Protein AF-A0A8R2M5Z1-F1 (afdb_monomer)

Secondary structure (DSSP, 8-state):
---BGGGTBPPP--EEEE-GGGSEEEEEE-GGG-EEEEEEEETTTTEEEEEEEEEEEEEEEETTSSPPBPPSSPPPS-----SSPPEEEEEEEEEEEEEEEEEEETTEEEEEE-SPEEEEEE-----TTS-TTSHHHHHHHHHHHHHHHHHTTS-HHHHHHHHHHHHHHHHHTTSBTHHHHTTS-TTSGGG-----------

Radius of gyration: 21.8 Å; Cα contacts (8 Å, |Δi|>4): 331; chains: 1; bounding box: 56×33×65 Å

Solvent-accessible surface area (backbone atoms only — not comparable to full-atom values): 11917 Å² total; per-residue (Å²): 134,90,53,39,72,93,79,69,37,63,72,90,71,68,43,43,24,45,47,48,76,27,62,29,25,39,38,40,44,33,70,95,66,48,41,83,74,46,76,50,74,42,76,89,79,30,34,39,35,41,32,35,41,22,48,33,34,42,36,48,43,67,63,80,82,63,88,55,39,84,46,81,40,83,68,78,96,57,65,64,72,81,81,81,76,53,72,49,78,43,40,30,43,36,41,39,38,20,44,48,49,78,46,80,56,98,93,38,49,26,42,39,52,52,78,68,46,77,48,64,49,70,60,72,67,90,42,85,84,47,56,69,85,44,71,68,42,32,51,52,28,51,46,38,55,48,52,58,58,55,55,74,24,40,62,57,51,57,72,69,42,42,71,58,53,54,49,49,37,61,53,49,48,74,41,51,41,72,77,60,60,77,77,60,77,83,78,74,59,85,72,67,74,83,81,79,83,79,80,78,82,130

Nearest PDB structures (foldseek):
  3aot-assembly1_A  TM=4.618E-01  e=1.269E-06  Bombyx mori
  3a1z-assembly3_C  TM=4.579E-01  e=1.199E-06  Bombyx mori
  3aos-assembly1_A  TM=4.489E-01  e=2.492E-06  Bombyx mori
  2rck-assembly2_B  TM=4.828E-01  e=1.017E-05  Galleria mellonella

Organism: Bombyx mori (NCBI:txid7091)

Sequence (202 aa):
MLSNMNLGIETYTPYVYQYADTGTCIQISGLEQSELVAISMNSQYKEYSIMLEMPFKIQQILNGTEHCNEPDRAFQKIGLHKGPLRRFTGNATAQVTYPYRLDQSEGETYLRLEEENLDMILDLPDLSHFDKTDPTQARLSEWSAWAYRVVQHADIAKHVLMSHTTLLRDLIGRFPLKKFLLLYPEEEYSNIQFSFSENTVL

Foldseek 3Di:
DPADVVLPRHDDDWAWADPAPQQKIKTKDWPVVKDWPDWDADQVQQKTKTKIKTKIKIWIGGNPPDDHHYFQAHDPPDYHDDDDIAMDIDMKMKMKMWRWDWDDDPNFIAIATDDIDIDMDDPLDQLVVFDCVPVVSVVSNVNSVVVVVVCVRHPCRCRRPVVVVVSVNVVRRVDGPVVVVVPDDDDPCPPPDDDDPPPPDD

Structure (mmCIF, N/CA/C/O backbone):
data_AF-A0A8R2M5Z1-F1
#
_entry.id   AF-A0A8R2M5Z1-F1
#
loop_
_atom_site.group_PDB
_atom_site.id
_atom_site.type_symbol
_atom_site.label_atom_id
_atom_site.label_alt_id
_atom_site.label_comp_id
_atom_site.label_asym_id
_atom_site.label_entity_id
_atom_site.label_seq_id
_atom_site.pdbx_PDB_ins_code
_atom_site.Cartn_x
_atom_site.Cartn_y
_atom_site.Cartn_z
_atom_site.occupancy
_atom_site.B_iso_or_equiv
_atom_site.auth_seq_id
_atom_site.auth_comp_id
_atom_site.auth_asym_id
_atom_site.auth_atom_id
_atom_site.pdbx_PDB_model_num
ATOM 1 N N . MET A 1 1 ? 15.985 3.893 14.397 1.00 48.34 1 MET A N 1
ATOM 2 C CA . MET A 1 1 ? 15.316 2.618 14.064 1.00 48.34 1 MET A CA 1
ATOM 3 C C . MET A 1 1 ? 14.091 2.508 14.951 1.00 48.34 1 MET A C 1
ATOM 5 O O . MET A 1 1 ? 14.250 2.595 16.161 1.00 48.34 1 MET A O 1
ATOM 9 N N . LEU A 1 2 ? 12.896 2.414 14.367 1.00 59.50 2 LEU A N 1
ATOM 10 C CA . LEU A 1 2 ? 11.619 2.321 15.086 1.00 59.50 2 LEU A CA 1
ATOM 11 C C . LEU A 1 2 ? 11.177 0.849 15.171 1.00 59.50 2 LEU A C 1
ATOM 13 O O . LEU A 1 2 ? 10.156 0.475 14.614 1.00 59.50 2 LEU A O 1
ATOM 17 N N . SER A 1 3 ? 11.982 0.000 15.814 1.00 75.50 3 SER A N 1
ATOM 18 C CA . SER A 1 3 ? 11.644 -1.408 16.073 1.00 75.50 3 SER A CA 1
ATOM 19 C C . SER A 1 3 ? 11.332 -1.603 17.556 1.00 75.50 3 SER A C 1
ATOM 21 O O . SER A 1 3 ? 12.025 -1.042 18.408 1.00 75.50 3 SER A O 1
ATOM 23 N N . ASN A 1 4 ? 10.354 -2.441 17.885 1.00 80.69 4 ASN A N 1
ATOM 24 C CA . ASN A 1 4 ? 10.057 -2.853 19.252 1.00 80.69 4 ASN A CA 1
ATOM 25 C C . ASN A 1 4 ? 9.615 -4.322 19.288 1.00 80.69 4 ASN A C 1
ATOM 27 O O . ASN A 1 4 ? 8.429 -4.638 19.195 1.00 80.69 4 ASN A O 1
ATOM 31 N N . MET A 1 5 ? 10.583 -5.216 19.491 1.00 82.19 5 MET A N 1
ATOM 32 C CA . MET A 1 5 ? 10.356 -6.665 19.512 1.00 82.19 5 MET A CA 1
ATOM 33 C C . MET A 1 5 ? 9.421 -7.120 20.641 1.00 82.19 5 MET A C 1
ATOM 35 O O . MET A 1 5 ? 8.714 -8.108 20.480 1.00 82.19 5 MET A O 1
ATOM 39 N N . ASN A 1 6 ? 9.334 -6.375 21.752 1.00 81.75 6 ASN A N 1
ATOM 40 C CA . ASN A 1 6 ? 8.396 -6.696 22.838 1.00 81.75 6 ASN A CA 1
ATOM 41 C C . ASN A 1 6 ? 6.931 -6.514 22.413 1.00 81.75 6 ASN A C 1
ATOM 43 O O . ASN A 1 6 ? 6.035 -7.127 22.989 1.00 81.75 6 ASN A O 1
ATOM 47 N N . LEU A 1 7 ? 6.688 -5.661 21.416 1.00 77.62 7 LEU A N 1
ATOM 48 C CA . LEU A 1 7 ? 5.376 -5.436 20.815 1.00 77.62 7 LEU A CA 1
ATOM 49 C C . LEU A 1 7 ? 5.213 -6.169 19.474 1.00 77.62 7 LEU A C 1
ATOM 51 O O . LEU A 1 7 ? 4.179 -6.006 18.838 1.00 77.62 7 LEU A O 1
ATOM 55 N N . GLY A 1 8 ? 6.203 -6.964 19.048 1.00 80.25 8 GLY A N 1
ATOM 56 C CA . GLY A 1 8 ? 6.215 -7.604 17.728 1.00 80.25 8 GLY A CA 1
ATOM 57 C C . GLY A 1 8 ? 6.434 -6.631 16.562 1.00 80.25 8 GLY A C 1
ATOM 58 O O . GLY A 1 8 ? 6.129 -6.969 15.427 1.00 80.25 8 GLY A O 1
ATOM 59 N N . ILE A 1 9 ? 6.938 -5.420 16.828 1.00 82.56 9 ILE A N 1
ATOM 60 C CA . ILE A 1 9 ? 7.235 -4.420 15.796 1.00 82.56 9 ILE A CA 1
ATOM 61 C C . ILE A 1 9 ? 8.654 -4.672 15.283 1.00 82.56 9 ILE A C 1
ATOM 63 O O . ILE A 1 9 ? 9.640 -4.310 15.937 1.00 82.56 9 ILE A O 1
ATOM 67 N N . GLU A 1 10 ? 8.756 -5.310 14.124 1.00 81.44 10 GLU A N 1
ATOM 68 C CA . GLU A 1 10 ? 10.029 -5.574 13.455 1.00 81.44 10 GLU A CA 1
ATOM 69 C C . GLU A 1 10 ? 10.624 -4.308 12.821 1.00 81.44 10 GLU A C 1
ATOM 71 O O . GLU A 1 10 ? 9.978 -3.266 12.695 1.00 81.44 10 GLU A O 1
ATOM 76 N N . THR A 1 11 ? 11.897 -4.380 12.433 1.00 82.12 11 THR A N 1
ATOM 77 C CA . THR A 1 11 ? 12.503 -3.329 11.612 1.00 82.12 11 THR A CA 1
ATOM 78 C C . THR A 1 11 ? 11.892 -3.390 10.220 1.00 82.12 11 THR A C 1
ATOM 80 O O . THR A 1 11 ? 11.923 -4.441 9.586 1.00 82.12 11 THR A O 1
ATOM 83 N N . TYR A 1 12 ? 11.388 -2.257 9.731 1.00 83.38 12 TYR A N 1
ATOM 84 C CA . TYR A 1 12 ? 10.879 -2.161 8.369 1.00 83.38 12 TYR A CA 1
ATOM 85 C C . TYR A 1 12 ? 11.920 -2.633 7.345 1.00 83.38 12 TYR A C 1
ATOM 87 O O . TYR A 1 12 ? 13.075 -2.192 7.361 1.00 83.38 12 TYR A O 1
ATOM 95 N N . THR A 1 13 ? 11.475 -3.498 6.439 1.00 86.25 13 THR A N 1
ATOM 96 C CA . THR A 1 13 ? 12.240 -3.977 5.291 1.00 86.25 13 THR A CA 1
ATOM 97 C C . THR A 1 13 ? 11.461 -3.659 4.013 1.00 86.25 13 THR A C 1
ATOM 99 O O . THR A 1 13 ? 10.250 -3.884 3.965 1.00 86.25 13 THR A O 1
ATOM 102 N N . PRO A 1 14 ? 12.113 -3.094 2.980 1.00 90.75 14 PRO A N 1
ATOM 103 C CA . PRO A 1 14 ? 11.482 -2.894 1.682 1.00 90.75 14 PRO A CA 1
ATOM 104 C C . PRO A 1 14 ? 10.971 -4.208 1.094 1.00 90.75 14 PRO A C 1
ATOM 106 O O . PRO A 1 14 ? 11.599 -5.256 1.244 1.00 90.75 14 PRO A O 1
ATOM 109 N N . TYR A 1 15 ? 9.871 -4.146 0.349 1.00 91.94 15 TYR A N 1
ATOM 110 C CA . TYR A 1 15 ? 9.387 -5.318 -0.368 1.00 91.94 15 TYR A CA 1
ATOM 111 C C . TYR A 1 15 ? 10.230 -5.543 -1.626 1.00 91.94 15 TYR A C 1
ATOM 113 O O . TYR A 1 15 ? 10.332 -4.657 -2.476 1.00 91.94 15 TYR A O 1
ATOM 121 N N . VAL A 1 16 ? 10.828 -6.729 -1.753 1.00 93.94 16 VAL A N 1
ATOM 122 C CA . VAL A 1 16 ? 11.680 -7.097 -2.891 1.00 93.94 16 VAL A CA 1
ATOM 123 C C . VAL A 1 16 ? 11.139 -8.339 -3.587 1.00 93.94 16 VAL A C 1
ATOM 125 O O . VAL A 1 16 ? 10.885 -9.350 -2.936 1.00 93.94 16 VAL A O 1
ATOM 128 N N . TYR A 1 17 ? 11.022 -8.303 -4.913 1.00 93.44 17 TYR A N 1
ATOM 129 C CA . TYR A 1 17 ? 10.613 -9.461 -5.709 1.00 93.44 17 TYR A CA 1
ATOM 130 C C . TYR A 1 17 ? 11.381 -9.589 -7.022 1.00 93.44 17 TYR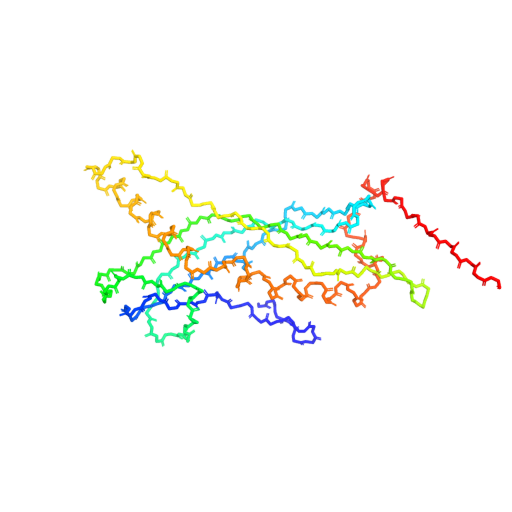 A C 1
ATOM 132 O O . TYR A 1 17 ? 11.954 -8.632 -7.546 1.00 93.44 17 TYR A O 1
ATOM 140 N N . GLN A 1 18 ? 11.432 -10.803 -7.554 1.00 91.75 18 GLN A N 1
ATOM 141 C CA . GLN A 1 18 ? 12.225 -11.138 -8.726 1.00 91.75 18 GLN A CA 1
ATOM 142 C C . GLN A 1 18 ? 11.692 -10.443 -9.989 1.00 91.75 18 GLN A C 1
ATOM 144 O O . GLN A 1 18 ? 10.511 -10.539 -10.328 1.00 91.75 18 GLN A O 1
ATOM 149 N N . TYR A 1 19 ? 12.587 -9.800 -10.748 1.00 90.25 19 TYR A N 1
ATOM 150 C CA . TYR A 1 19 ? 12.254 -9.191 -12.035 1.00 90.25 19 TYR A CA 1
ATOM 151 C C . TYR A 1 19 ? 12.526 -10.165 -13.186 1.00 90.25 19 TYR A C 1
ATOM 153 O O . TYR A 1 19 ? 13.485 -9.995 -13.938 1.00 90.25 19 TYR A O 1
ATOM 161 N N . ALA A 1 20 ? 11.700 -11.201 -13.333 1.00 85.44 20 ALA A N 1
ATOM 162 C CA . ALA A 1 20 ? 11.907 -12.266 -14.327 1.00 85.44 20 ALA A CA 1
ATOM 163 C C . ALA A 1 20 ? 13.293 -12.953 -14.213 1.00 85.44 20 ALA A C 1
ATOM 165 O O . ALA A 1 20 ? 14.013 -12.810 -13.222 1.00 85.44 20 ALA A O 1
ATOM 166 N N . ASP A 1 21 ? 13.721 -13.644 -15.269 1.00 81.50 21 ASP A N 1
ATOM 167 C CA . ASP A 1 21 ? 15.054 -14.260 -15.370 1.00 81.50 21 ASP A CA 1
ATOM 168 C C . ASP A 1 21 ? 16.139 -13.243 -15.771 1.00 81.50 21 ASP A C 1
ATOM 170 O O . ASP A 1 21 ? 17.049 -13.525 -16.551 1.00 81.50 21 ASP A O 1
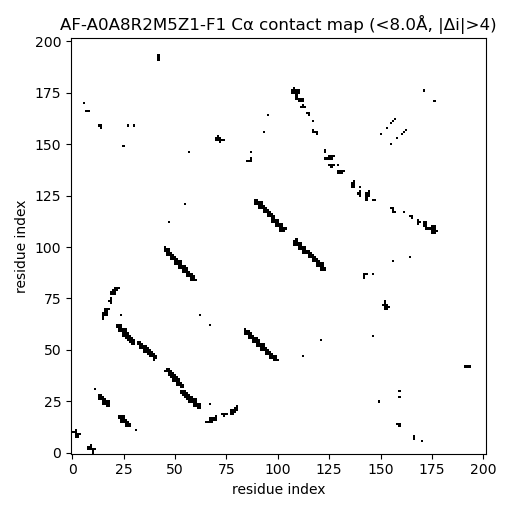ATOM 174 N N . THR A 1 22 ? 16.035 -12.007 -15.276 1.00 82.31 22 THR A N 1
ATOM 175 C CA . THR A 1 22 ? 16.970 -10.929 -15.632 1.00 82.31 22 THR A CA 1
ATOM 176 C C . THR A 1 22 ? 18.270 -10.956 -14.836 1.00 82.31 22 THR A C 1
ATOM 178 O O . THR A 1 22 ? 19.218 -10.275 -15.228 1.00 82.31 22 THR A O 1
ATOM 181 N N . GLY A 1 23 ? 18.299 -11.674 -13.707 1.00 84.38 23 GLY A N 1
ATOM 182 C CA . GLY A 1 23 ? 19.339 -11.530 -12.683 1.00 84.38 23 GLY A CA 1
ATOM 183 C C . GLY A 1 23 ? 19.198 -10.251 -11.846 1.00 84.38 23 GLY A C 1
ATOM 184 O O . GLY A 1 23 ? 20.165 -9.814 -11.227 1.00 84.38 23 GLY A O 1
ATOM 185 N N . THR A 1 24 ? 18.014 -9.630 -11.833 1.00 90.50 24 THR A N 1
ATOM 186 C CA . THR A 1 24 ? 17.707 -8.429 -11.041 1.00 90.50 24 THR A CA 1
ATOM 187 C C . THR A 1 24 ? 16.384 -8.584 -10.298 1.00 90.50 24 THR A C 1
ATOM 189 O O . THR A 1 24 ? 15.573 -9.452 -10.629 1.00 90.50 24 THR A O 1
ATOM 192 N N . CYS A 1 25 ? 16.163 -7.727 -9.311 1.00 92.94 25 CYS A N 1
ATOM 193 C CA . CYS A 1 25 ? 14.945 -7.680 -8.517 1.00 92.94 25 CYS A CA 1
ATOM 194 C C . CYS A 1 25 ? 14.359 -6.272 -8.521 1.00 92.94 25 CYS A C 1
ATOM 196 O O . CYS A 1 25 ? 15.047 -5.297 -8.827 1.00 92.94 25 CYS A O 1
ATOM 198 N N . ILE A 1 26 ? 13.074 -6.182 -8.212 1.00 94.44 26 ILE A N 1
ATOM 199 C CA . ILE A 1 26 ? 12.365 -4.938 -7.970 1.00 94.44 26 ILE A CA 1
ATOM 200 C C . ILE A 1 26 ? 12.246 -4.762 -6.469 1.00 94.44 26 ILE A C 1
ATOM 202 O O . ILE A 1 26 ? 11.700 -5.624 -5.793 1.00 94.44 26 ILE A O 1
ATOM 206 N N . GLN A 1 27 ? 12.720 -3.628 -5.981 1.00 94.81 27 GLN A N 1
ATOM 207 C CA . GLN A 1 27 ? 12.527 -3.164 -4.623 1.00 94.81 27 GLN A CA 1
ATOM 208 C C . GLN A 1 27 ? 11.480 -2.051 -4.612 1.00 94.81 27 GLN A C 1
ATOM 210 O O . GLN A 1 27 ? 11.569 -1.099 -5.394 1.00 94.81 27 GLN A O 1
ATOM 215 N N . ILE A 1 28 ? 10.521 -2.160 -3.701 1.00 93.69 28 ILE A N 1
ATOM 216 C CA . ILE A 1 28 ? 9.496 -1.159 -3.428 1.00 93.69 28 ILE A CA 1
ATOM 217 C C . ILE A 1 28 ? 9.692 -0.632 -2.012 1.00 93.69 28 ILE A C 1
ATOM 219 O O . ILE A 1 28 ? 9.786 -1.405 -1.059 1.00 93.69 28 ILE A O 1
ATOM 223 N N . SER A 1 29 ? 9.775 0.690 -1.882 1.00 92.00 29 SER A N 1
ATOM 224 C CA . SER A 1 29 ? 9.959 1.361 -0.596 1.00 92.00 29 SER A CA 1
ATOM 225 C C . SER A 1 29 ? 9.241 2.708 -0.517 1.00 92.00 29 SER A C 1
ATOM 227 O O . SER A 1 29 ? 8.742 3.223 -1.522 1.00 92.00 29 SER A O 1
ATOM 229 N N . GLY A 1 30 ? 9.229 3.288 0.686 1.00 89.12 30 GLY A N 1
ATOM 230 C CA . GLY A 1 30 ? 8.667 4.598 0.988 1.00 89.12 30 GLY A CA 1
ATOM 231 C C . GLY A 1 30 ? 7.667 4.612 2.147 1.00 89.12 30 GLY A C 1
ATOM 232 O O . GLY A 1 30 ? 7.414 5.682 2.695 1.00 89.12 30 GLY A O 1
ATOM 233 N N . LEU A 1 31 ? 7.191 3.446 2.605 1.00 88.44 31 LEU A N 1
ATOM 234 C 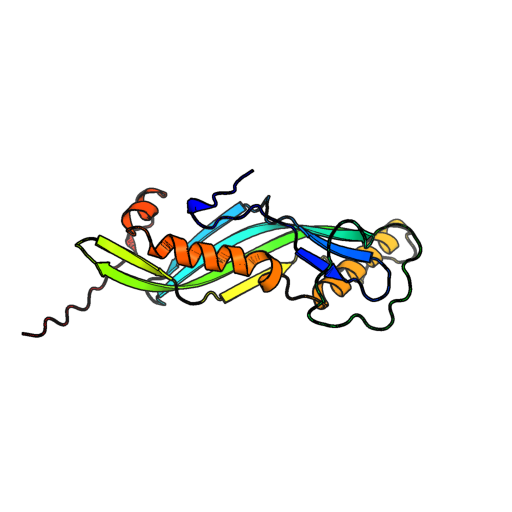CA . LEU A 1 31 ? 6.353 3.339 3.807 1.00 88.44 31 LEU A CA 1
ATOM 235 C C . LEU A 1 31 ? 7.052 3.907 5.050 1.00 88.44 31 LEU A C 1
ATOM 237 O O . LEU A 1 31 ? 6.414 4.498 5.910 1.00 88.44 31 LEU A O 1
ATOM 241 N N . GLU A 1 32 ? 8.379 3.804 5.135 1.00 86.50 32 GLU A N 1
ATOM 242 C CA . GLU A 1 32 ? 9.161 4.346 6.251 1.00 86.50 32 GLU A CA 1
ATOM 243 C C . GLU A 1 32 ? 9.089 5.878 6.388 1.00 86.50 32 GLU A C 1
ATOM 245 O O . GLU A 1 32 ? 9.510 6.436 7.401 1.00 86.50 32 GLU A O 1
ATOM 250 N N . GLN A 1 33 ? 8.584 6.550 5.354 1.00 88.94 33 GLN A N 1
ATOM 251 C CA . GLN A 1 33 ? 8.368 7.991 5.266 1.00 88.94 33 GLN A CA 1
ATOM 252 C C . GLN A 1 33 ? 6.872 8.328 5.153 1.00 88.94 33 GLN A C 1
ATOM 254 O O . GLN A 1 33 ? 6.541 9.430 4.729 1.00 88.94 33 GLN A O 1
ATOM 259 N N . SER A 1 34 ? 5.976 7.388 5.478 1.00 89.62 34 SER A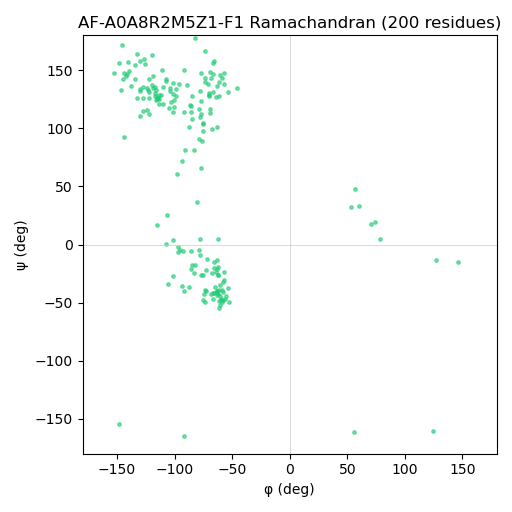 N 1
ATOM 260 C CA . SER A 1 34 ? 4.536 7.623 5.405 1.00 89.62 34 SER A CA 1
ATOM 261 C C . SER A 1 34 ? 4.068 8.618 6.459 1.00 89.62 34 SER A C 1
ATOM 263 O O . SER A 1 34 ? 4.495 8.559 7.615 1.00 89.62 34 SER A O 1
ATOM 265 N N . GLU A 1 35 ? 3.111 9.447 6.080 1.00 89.81 35 GLU A N 1
ATOM 266 C CA . GLU A 1 35 ? 2.410 10.380 6.940 1.00 89.81 35 GLU A CA 1
ATOM 267 C C . GLU A 1 35 ? 0.967 9.918 7.138 1.00 89.81 35 GLU A C 1
ATOM 269 O O . GLU A 1 35 ? 0.277 9.505 6.204 1.00 89.81 35 GLU A O 1
ATOM 274 N N . LEU A 1 36 ? 0.510 9.984 8.385 1.00 87.62 36 LEU A N 1
ATOM 275 C CA . LEU A 1 36 ? -0.887 9.771 8.724 1.00 87.62 36 LEU A CA 1
ATOM 276 C C . LEU A 1 36 ? -1.673 11.033 8.367 1.00 87.62 36 LEU A C 1
ATOM 278 O O . LEU A 1 36 ? -1.506 12.059 9.025 1.00 87.62 36 LEU A O 1
ATOM 282 N N . VAL A 1 37 ? -2.542 10.944 7.362 1.00 89.00 37 VAL A N 1
ATOM 283 C CA . VAL A 1 37 ? -3.301 12.106 6.871 1.00 89.00 37 VAL A CA 1
ATOM 284 C C . VAL A 1 37 ? -4.735 12.146 7.383 1.00 89.00 37 VAL A C 1
ATOM 286 O O . VAL A 1 37 ? -5.295 13.229 7.532 1.00 89.00 37 VAL A O 1
ATOM 289 N N . ALA A 1 38 ? -5.328 10.992 7.706 1.00 84.38 38 ALA A N 1
ATOM 290 C CA . ALA A 1 38 ? -6.645 10.941 8.332 1.00 84.38 38 ALA A CA 1
ATOM 291 C C . ALA A 1 38 ? -6.843 9.683 9.184 1.00 84.38 38 ALA A C 1
ATOM 293 O O . ALA A 1 38 ? -6.368 8.597 8.852 1.00 84.38 38 ALA A O 1
ATOM 294 N N . ILE A 1 39 ? -7.622 9.835 10.254 1.00 88.25 39 ILE A N 1
ATOM 295 C CA . ILE A 1 39 ? -8.242 8.743 11.006 1.00 88.25 39 ILE A CA 1
ATOM 296 C C . ILE A 1 39 ? -9.726 9.071 11.099 1.00 88.25 39 ILE A C 1
ATOM 298 O O . ILE A 1 39 ? -10.090 10.204 11.395 1.00 88.25 39 ILE A O 1
ATOM 302 N N . SER A 1 40 ? -10.589 8.089 10.868 1.00 85.81 40 SER A N 1
ATOM 303 C CA . SER A 1 40 ? -12.030 8.259 11.037 1.00 85.81 40 SER A CA 1
ATOM 304 C C . SER A 1 40 ? -12.659 7.032 11.682 1.00 85.81 40 SER A C 1
ATOM 306 O O . SER A 1 40 ? -12.200 5.904 11.509 1.00 85.81 40 SER A O 1
ATOM 308 N N . MET A 1 41 ? -13.726 7.259 12.443 1.00 87.81 41 MET A N 1
ATOM 309 C CA . MET A 1 41 ? -14.506 6.205 13.078 1.00 87.81 41 MET A CA 1
ATOM 310 C C . MET A 1 41 ? -15.981 6.432 12.765 1.00 87.81 41 MET A C 1
ATOM 312 O O . MET A 1 41 ? -16.597 7.384 13.239 1.00 87.81 41 MET A O 1
ATOM 316 N N . ASN A 1 42 ? -16.558 5.552 11.955 1.00 86.06 42 ASN A N 1
ATOM 317 C CA . ASN A 1 42 ? -17.961 5.585 11.593 1.00 86.06 42 ASN A CA 1
ATOM 318 C C . ASN A 1 42 ? -18.772 4.720 12.569 1.00 86.06 42 ASN A C 1
ATOM 320 O O . ASN A 1 42 ? -18.624 3.498 12.627 1.00 86.06 42 ASN A O 1
ATOM 324 N N . SER A 1 43 ? -19.637 5.348 13.363 1.00 83.25 43 SER A N 1
ATOM 325 C CA . SER A 1 43 ? -20.478 4.663 14.354 1.00 83.25 43 SER A CA 1
ATOM 32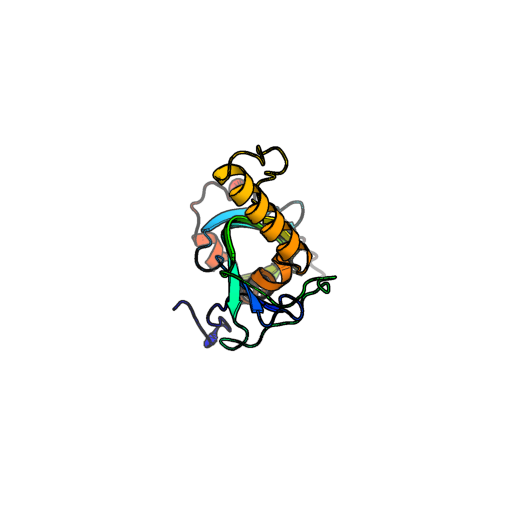6 C C . SER A 1 43 ? -21.680 3.937 13.748 1.00 83.25 43 SER A C 1
ATOM 328 O O . SER A 1 43 ? -22.135 2.953 14.340 1.00 83.25 43 SER A O 1
ATOM 330 N N . GLN A 1 44 ? -22.157 4.393 12.585 1.00 85.69 44 GLN A N 1
ATOM 331 C CA . GLN A 1 44 ? -23.298 3.834 11.860 1.00 85.69 44 GLN A CA 1
ATOM 332 C C . GLN A 1 44 ? -22.927 2.525 11.158 1.00 85.69 44 GLN A C 1
ATOM 334 O O . GLN A 1 44 ? -23.649 1.542 11.298 1.00 85.69 44 GLN A O 1
ATOM 339 N N . TYR A 1 45 ? -21.798 2.503 10.446 1.00 89.25 45 TYR A N 1
ATOM 340 C CA . TYR A 1 45 ? -21.313 1.317 9.727 1.00 89.25 45 TYR A CA 1
ATOM 341 C C . TYR A 1 45 ? -20.339 0.464 10.543 1.00 89.25 45 TYR A C 1
ATOM 343 O O . TYR A 1 45 ? -19.988 -0.627 10.115 1.00 89.25 45 TYR A O 1
ATOM 351 N N . LYS A 1 46 ? -19.946 0.931 11.738 1.00 90.50 46 LYS A N 1
ATOM 352 C CA . LYS A 1 46 ? -18.951 0.273 12.599 1.00 90.50 46 LYS A CA 1
ATOM 353 C C . LYS A 1 46 ? -17.617 0.058 11.881 1.00 90.50 46 LYS A C 1
ATOM 355 O O . LYS A 1 46 ? -17.019 -1.008 11.958 1.00 90.50 46 LYS A O 1
ATOM 360 N N . GLU A 1 47 ? -17.137 1.108 11.223 1.00 92.94 47 GLU A N 1
ATOM 361 C CA . GLU A 1 47 ? -15.879 1.097 10.474 1.00 92.94 47 GLU A CA 1
ATOM 362 C C . GLU A 1 47 ? -14.877 2.080 11.074 1.00 92.94 47 GLU A C 1
ATOM 364 O O . GLU A 1 47 ? -15.210 3.216 11.408 1.00 92.94 47 GLU A O 1
ATOM 369 N N . TYR A 1 48 ? -13.635 1.643 11.211 1.00 90.75 48 TYR A N 1
ATOM 370 C CA . TYR A 1 48 ? -12.497 2.449 11.613 1.00 90.75 48 TYR A CA 1
ATOM 371 C C . TYR A 1 48 ? -11.558 2.535 10.417 1.00 90.75 48 TYR A C 1
ATOM 373 O O . TYR A 1 48 ? -11.119 1.504 9.915 1.00 90.75 48 TYR A O 1
ATOM 381 N N . SER A 1 49 ? -11.278 3.740 9.931 1.00 92.38 49 SER A N 1
ATOM 382 C CA . SER A 1 49 ? -10.456 3.933 8.738 1.00 92.38 49 SER A CA 1
ATOM 383 C C . SER A 1 49 ? -9.243 4.804 9.016 1.00 92.38 49 SER A C 1
ATOM 385 O O . SER A 1 49 ? -9.323 5.791 9.747 1.00 92.38 49 SER A O 1
ATOM 387 N N . ILE A 1 50 ? -8.130 4.444 8.390 1.00 92.19 50 ILE A N 1
ATOM 388 C CA . ILE A 1 50 ? -6.859 5.159 8.421 1.00 92.19 50 ILE A CA 1
ATOM 389 C C . ILE A 1 50 ? -6.463 5.469 6.986 1.00 92.19 50 ILE A C 1
ATOM 391 O O . ILE A 1 50 ? -6.518 4.593 6.127 1.00 92.19 50 ILE A O 1
ATOM 395 N N . MET A 1 51 ? -6.026 6.698 6.740 1.00 91.38 51 MET A N 1
ATOM 396 C CA . MET A 1 51 ? -5.453 7.104 5.466 1.00 91.38 51 MET A CA 1
ATOM 397 C C . MET A 1 51 ? -4.000 7.524 5.663 1.00 91.38 51 MET A C 1
ATOM 399 O O . MET A 1 51 ? -3.686 8.323 6.550 1.00 91.38 51 MET A O 1
ATOM 403 N N . LEU A 1 52 ? -3.127 6.971 4.828 1.00 92.69 52 LEU A N 1
ATOM 404 C CA . LEU A 1 52 ? -1.695 7.232 4.807 1.00 92.69 52 LEU A CA 1
ATOM 405 C C . LEU A 1 52 ? -1.308 7.814 3.450 1.00 92.69 52 LEU A C 1
ATOM 407 O O . LEU A 1 52 ? -1.685 7.266 2.414 1.00 92.69 52 LEU A O 1
ATOM 411 N N . GLU A 1 53 ? -0.498 8.862 3.455 1.00 93.31 53 GLU A N 1
ATOM 412 C CA . GLU A 1 53 ? 0.242 9.303 2.274 1.00 93.31 53 GLU A CA 1
ATOM 413 C C . GLU A 1 53 ? 1.695 8.881 2.423 1.00 93.31 53 GLU A C 1
ATOM 415 O O . GLU A 1 53 ? 2.288 9.017 3.489 1.00 93.31 53 GLU A O 1
ATOM 420 N N . MET A 1 54 ? 2.287 8.329 1.373 1.00 93.25 54 MET A N 1
ATOM 421 C CA . MET A 1 54 ? 3.676 7.892 1.414 1.00 93.25 54 MET A CA 1
ATOM 422 C C . MET A 1 54 ? 4.383 8.198 0.098 1.00 93.25 54 MET A C 1
ATOM 424 O O . MET A 1 54 ? 3.772 8.114 -0.972 1.00 93.25 54 MET A O 1
ATOM 428 N N . PRO A 1 55 ? 5.688 8.509 0.129 1.00 93.12 55 PRO A N 1
ATOM 429 C CA . PRO A 1 55 ? 6.473 8.439 -1.088 1.00 93.12 55 PRO A CA 1
ATOM 430 C C . PRO A 1 55 ? 6.445 6.999 -1.608 1.00 93.12 55 PRO A C 1
ATOM 432 O O . PRO A 1 55 ? 6.452 6.044 -0.839 1.00 93.12 55 PRO A O 1
ATOM 435 N N . PHE A 1 56 ? 6.453 6.833 -2.923 1.00 93.62 56 PHE A N 1
ATOM 436 C CA . PHE A 1 56 ? 6.451 5.532 -3.576 1.00 93.62 56 PHE A CA 1
ATOM 437 C C . PHE A 1 56 ? 7.666 5.412 -4.486 1.00 93.62 56 PHE A C 1
ATOM 439 O O . PHE A 1 56 ? 7.797 6.121 -5.489 1.00 93.62 56 PHE A O 1
ATOM 446 N N . LYS A 1 57 ? 8.599 4.533 -4.121 1.00 94.12 57 LYS A N 1
ATOM 447 C CA . LYS A 1 57 ? 9.855 4.328 -4.846 1.00 94.12 57 LYS A CA 1
ATOM 448 C C . LYS A 1 57 ? 9.901 2.910 -5.388 1.00 94.12 57 LYS A C 1
ATOM 450 O O . LYS A 1 57 ? 9.761 1.955 -4.633 1.00 94.12 57 LYS A O 1
ATOM 455 N N . ILE A 1 58 ? 10.170 2.786 -6.684 1.00 95.00 58 ILE A N 1
ATOM 456 C CA . ILE A 1 58 ? 10.451 1.511 -7.350 1.00 95.00 58 ILE A CA 1
ATOM 457 C C . ILE A 1 58 ? 11.900 1.549 -7.815 1.00 95.00 58 ILE A C 1
ATOM 459 O O . ILE A 1 58 ? 12.296 2.456 -8.551 1.00 95.00 58 ILE A O 1
ATOM 463 N N . GLN A 1 59 ? 12.698 0.565 -7.426 1.00 94.12 59 GLN A N 1
ATOM 464 C CA . GLN A 1 59 ? 14.102 0.470 -7.809 1.00 94.12 59 GLN A CA 1
ATOM 465 C C . GLN A 1 59 ? 14.414 -0.920 -8.343 1.00 94.12 59 GLN A C 1
ATOM 467 O O . GLN A 1 59 ? 14.043 -1.923 -7.749 1.00 94.12 59 GLN A O 1
ATOM 472 N N . GLN A 1 60 ? 15.116 -0.982 -9.468 1.00 92.75 60 GLN A N 1
ATOM 473 C CA . GLN A 1 60 ? 15.704 -2.224 -9.942 1.00 92.75 60 GLN A CA 1
ATOM 474 C C . GLN A 1 60 ? 17.064 -2.415 -9.261 1.00 92.75 60 GLN A C 1
ATOM 476 O O . GLN A 1 60 ? 17.906 -1.519 -9.318 1.00 92.75 60 GLN A O 1
ATOM 481 N N . ILE A 1 61 ? 17.295 -3.574 -8.652 1.00 92.00 61 ILE A N 1
ATOM 482 C CA . ILE A 1 61 ? 18.525 -3.917 -7.924 1.00 92.00 61 ILE A CA 1
ATOM 483 C C . ILE A 1 61 ? 19.121 -5.228 -8.453 1.00 92.00 61 ILE A C 1
ATOM 485 O O . ILE A 1 61 ? 18.412 -6.045 -9.039 1.00 92.00 61 ILE A O 1
ATOM 489 N N . LEU A 1 62 ? 20.430 -5.436 -8.299 1.00 87.94 62 LEU A N 1
ATOM 490 C CA . LEU A 1 62 ? 21.082 -6.675 -8.745 1.00 87.94 62 LEU A CA 1
ATOM 491 C C . LEU A 1 62 ? 20.728 -7.839 -7.813 1.00 87.94 62 LEU A C 1
ATOM 493 O O . LEU A 1 62 ? 20.708 -7.677 -6.594 1.00 87.94 62 LEU A O 1
ATOM 497 N N . ASN A 1 63 ? 20.488 -9.019 -8.387 1.00 72.19 63 ASN A N 1
ATOM 498 C CA . ASN A 1 63 ? 20.260 -10.233 -7.610 1.00 72.19 63 ASN A CA 1
ATOM 499 C C . ASN A 1 63 ? 21.580 -10.629 -6.926 1.00 72.19 63 ASN A C 1
ATOM 501 O O . ASN A 1 63 ? 22.567 -10.924 -7.603 1.00 72.19 63 ASN A O 1
ATOM 505 N N . GLY A 1 64 ? 21.622 -10.548 -5.596 1.00 61.00 64 GLY A N 1
ATOM 506 C CA . GLY A 1 64 ? 22.837 -10.782 -4.810 1.00 61.00 64 GLY A CA 1
ATOM 507 C C . GLY A 1 64 ? 22.967 -9.934 -3.545 1.00 61.00 64 GLY A C 1
ATOM 508 O O . GLY A 1 64 ? 23.781 -10.274 -2.692 1.00 61.00 64 GLY A O 1
ATOM 509 N N . THR A 1 65 ? 22.179 -8.865 -3.391 1.00 60.16 65 THR A N 1
ATOM 510 C CA . THR A 1 65 ? 22.125 -8.097 -2.133 1.00 60.16 65 THR A CA 1
ATOM 511 C C . THR A 1 65 ? 21.115 -8.659 -1.133 1.00 60.16 65 THR A C 1
ATOM 513 O O . THR A 1 65 ? 21.416 -8.677 0.055 1.00 60.16 65 THR A O 1
ATOM 516 N N . GLU A 1 66 ? 19.965 -9.166 -1.588 1.00 63.97 66 GLU A N 1
ATOM 517 C CA . GLU A 1 66 ? 18.892 -9.728 -0.747 1.00 63.97 66 GLU A CA 1
ATOM 518 C C . GLU A 1 66 ? 18.160 -10.854 -1.499 1.00 63.97 66 GLU A C 1
ATOM 520 O O . GLU A 1 66 ? 18.203 -10.905 -2.732 1.00 63.97 66 GLU A O 1
ATOM 525 N N . HIS A 1 67 ? 17.516 -11.779 -0.775 1.00 81.62 67 HIS A N 1
ATOM 526 C CA . HIS A 1 67 ? 16.670 -12.803 -1.396 1.00 81.62 67 HIS A CA 1
ATOM 527 C C . HIS A 1 67 ? 15.407 -12.149 -1.959 1.00 81.62 67 HIS A C 1
ATOM 529 O O . HIS A 1 67 ? 14.739 -11.385 -1.267 1.00 81.62 67 HIS A O 1
ATOM 535 N N . CYS A 1 68 ? 15.082 -12.452 -3.212 1.00 87.94 68 CYS A N 1
ATOM 536 C CA . CYS A 1 68 ? 13.950 -11.844 -3.895 1.00 87.94 68 CYS A CA 1
ATOM 537 C C . CYS A 1 68 ? 12.752 -12.782 -3.849 1.00 87.94 68 CYS A C 1
ATOM 539 O O . CYS A 1 68 ? 12.864 -13.936 -4.257 1.00 87.94 68 CYS A O 1
ATOM 541 N N . ASN A 1 69 ? 11.611 -12.270 -3.390 1.00 89.94 69 ASN A N 1
ATOM 542 C CA . ASN A 1 69 ? 10.364 -13.026 -3.383 1.00 89.94 69 ASN A CA 1
ATOM 543 C C . ASN A 1 69 ? 9.898 -13.327 -4.815 1.00 89.94 69 ASN A C 1
ATOM 545 O O . ASN A 1 69 ? 10.245 -12.615 -5.764 1.00 89.94 69 ASN A O 1
ATOM 549 N N . GLU A 1 70 ? 9.072 -14.354 -4.978 1.00 90.19 70 GLU A N 1
ATOM 550 C CA . GLU A 1 70 ? 8.388 -14.582 -6.250 1.00 90.19 70 GLU A CA 1
ATOM 551 C C . GLU A 1 70 ? 7.306 -13.506 -6.470 1.00 90.19 70 GLU A C 1
ATOM 553 O O . GLU A 1 70 ? 6.606 -13.141 -5.522 1.00 90.19 70 GLU A O 1
ATOM 558 N N . PRO A 1 71 ? 7.157 -12.967 -7.695 1.00 91.25 71 PRO A N 1
ATOM 559 C CA . PRO A 1 71 ? 6.057 -12.060 -8.007 1.00 91.25 71 PRO A CA 1
ATOM 560 C C . PRO A 1 71 ? 4.715 -12.804 -8.022 1.00 91.25 71 PRO A C 1
ATOM 562 O O . PRO A 1 71 ? 4.643 -13.947 -8.474 1.00 91.25 71 PRO A O 1
ATOM 565 N N . ASP A 1 72 ? 3.624 -12.123 -7.657 1.00 91.12 72 ASP A N 1
ATOM 566 C CA . ASP A 1 72 ? 2.266 -12.693 -7.713 1.00 91.12 72 ASP A CA 1
ATOM 567 C C . ASP A 1 72 ? 1.847 -13.066 -9.144 1.00 91.12 72 ASP A C 1
ATOM 569 O O . ASP A 1 72 ? 1.011 -13.947 -9.364 1.00 91.12 72 ASP A O 1
ATOM 573 N N . ARG A 1 73 ? 2.421 -12.392 -10.149 1.00 89.94 73 ARG A N 1
ATOM 574 C CA . ARG A 1 73 ? 2.268 -12.753 -11.563 1.00 89.94 73 ARG A CA 1
ATOM 575 C C . ARG A 1 73 ? 3.624 -12.823 -12.237 1.00 89.94 73 ARG A C 1
ATOM 577 O O . ARG A 1 73 ? 4.398 -11.874 -12.192 1.00 89.94 73 ARG A O 1
ATOM 584 N N . ALA A 1 74 ? 3.877 -13.897 -12.975 1.00 84.94 74 ALA A N 1
ATOM 585 C CA . ALA A 1 74 ? 5.124 -14.046 -13.715 1.00 84.94 74 ALA A CA 1
ATOM 586 C C . ALA A 1 74 ? 5.285 -12.972 -14.806 1.00 84.94 74 ALA A C 1
ATOM 588 O O . ALA A 1 74 ? 4.367 -12.695 -15.584 1.00 84.94 74 ALA A O 1
ATOM 589 N N . PHE A 1 75 ? 6.487 -12.410 -14.906 1.00 86.12 75 PHE A N 1
ATOM 590 C CA . PHE A 1 75 ? 6.882 -11.574 -16.033 1.00 86.12 75 PHE A CA 1
ATOM 591 C C . PHE A 1 75 ? 7.035 -12.427 -17.295 1.00 86.12 75 PHE A C 1
ATOM 593 O O . PHE A 1 75 ? 7.759 -13.420 -17.305 1.00 86.12 75 PHE A O 1
ATOM 600 N N . GLN A 1 76 ? 6.398 -12.021 -18.392 1.00 81.19 76 GLN A N 1
ATOM 601 C CA . GLN A 1 76 ? 6.536 -12.708 -19.676 1.00 81.19 76 GLN A CA 1
ATOM 602 C C . GLN A 1 76 ? 7.503 -11.959 -20.597 1.00 81.19 76 GLN A C 1
ATOM 604 O O . GLN A 1 76 ? 7.437 -10.737 -20.719 1.00 81.19 76 GLN A O 1
ATOM 609 N N . LYS A 1 77 ? 8.349 -12.709 -21.316 1.00 76.25 77 LYS A N 1
ATOM 610 C CA . LYS A 1 77 ? 9.199 -12.199 -22.413 1.00 76.25 77 LYS A CA 1
ATOM 611 C C . LYS A 1 77 ? 10.195 -11.101 -21.997 1.00 76.25 77 LYS A C 1
ATOM 613 O O . LYS A 1 77 ? 10.517 -10.226 -22.800 1.00 76.25 77 LYS A O 1
ATOM 618 N N . ILE A 1 78 ? 10.707 -11.150 -20.768 1.00 80.69 78 ILE A N 1
ATOM 619 C CA . ILE A 1 78 ? 11.794 -10.273 -20.315 1.00 80.69 78 ILE A CA 1
ATOM 620 C C . ILE A 1 78 ? 13.100 -11.072 -20.347 1.00 80.69 78 ILE A C 1
ATOM 622 O O . ILE A 1 78 ? 13.245 -12.051 -19.626 1.00 80.69 78 ILE A O 1
ATOM 626 N N . GLY A 1 79 ? 14.027 -10.683 -21.225 1.00 76.31 79 GLY A N 1
ATOM 627 C CA . GLY A 1 79 ? 15.366 -11.279 -21.289 1.00 76.31 79 GLY A CA 1
ATOM 628 C C . GLY A 1 79 ? 16.325 -10.676 -20.260 1.00 76.31 79 GLY A C 1
ATOM 629 O O . GLY A 1 79 ? 15.974 -9.726 -19.566 1.00 76.31 79 GLY A O 1
ATOM 630 N N . LEU A 1 80 ? 17.558 -11.191 -20.211 1.00 82.06 80 LEU A N 1
ATOM 631 C CA . LEU A 1 80 ? 18.627 -10.693 -19.334 1.00 82.06 80 LEU A CA 1
ATOM 632 C C . LEU A 1 80 ? 18.740 -9.162 -19.359 1.00 82.06 80 LEU A C 1
ATOM 634 O O . LEU A 1 80 ? 18.734 -8.550 -20.434 1.00 82.06 80 LEU A O 1
ATOM 638 N N . HIS A 1 81 ? 18.875 -8.550 -18.179 1.00 81.06 81 HIS A N 1
ATOM 639 C CA . HIS A 1 81 ? 19.015 -7.102 -18.080 1.00 81.06 81 HIS A CA 1
ATOM 640 C C . HIS A 1 81 ? 20.315 -6.647 -18.753 1.00 81.06 81 HIS A C 1
ATOM 642 O O . HIS A 1 81 ? 21.402 -7.138 -18.451 1.00 81.06 81 HIS A O 1
ATOM 648 N N . LYS A 1 82 ? 20.197 -5.688 -19.673 1.00 74.12 82 LYS A N 1
ATOM 649 C CA . LYS A 1 82 ? 21.323 -5.039 -20.345 1.00 74.12 82 LYS A CA 1
ATOM 650 C C . LYS A 1 82 ? 21.158 -3.533 -20.187 1.00 74.12 82 LYS A C 1
ATOM 652 O O . LYS A 1 82 ? 20.201 -2.974 -20.719 1.00 74.12 82 LYS A O 1
ATOM 657 N N . GLY A 1 83 ? 22.075 -2.888 -19.472 1.00 82.62 83 GLY A N 1
ATOM 658 C CA . GLY A 1 83 ? 22.100 -1.433 -19.319 1.00 82.62 83 GLY A CA 1
ATOM 659 C C . GLY A 1 83 ? 22.079 -0.959 -17.863 1.00 82.62 83 GLY A C 1
ATOM 660 O O . GLY A 1 83 ? 22.464 -1.712 -16.972 1.00 82.62 83 GLY A O 1
ATOM 661 N N . PRO A 1 84 ? 21.704 0.311 -17.629 1.00 86.81 84 PRO A N 1
ATOM 662 C CA . PRO A 1 84 ? 21.616 0.873 -16.290 1.00 86.81 84 PRO A CA 1
ATOM 663 C C . PRO A 1 84 ? 20.348 0.413 -15.563 1.00 86.81 84 PRO A C 1
ATOM 665 O O . PRO A 1 84 ? 19.283 0.261 -16.171 1.00 86.81 84 PRO A O 1
ATOM 668 N N . LEU A 1 85 ? 20.461 0.282 -14.240 1.00 89.94 85 LEU A N 1
ATOM 669 C CA . LEU A 1 85 ? 19.336 -0.002 -13.355 1.00 89.94 85 LEU A CA 1
ATOM 670 C C . LEU A 1 85 ? 18.296 1.122 -13.416 1.00 89.94 85 LEU A C 1
ATOM 672 O O . LEU A 1 85 ? 18.626 2.312 -13.479 1.00 89.94 85 LEU A O 1
ATOM 676 N N . ARG A 1 86 ? 17.023 0.730 -13.402 1.00 90.75 86 ARG A N 1
ATOM 677 C CA . ARG A 1 86 ? 15.884 1.647 -13.486 1.00 90.75 86 ARG A CA 1
ATOM 678 C C . ARG A 1 86 ? 15.408 2.067 -12.100 1.00 90.75 86 ARG A C 1
ATOM 680 O O . ARG A 1 86 ? 15.521 1.317 -11.134 1.00 90.75 86 ARG A O 1
ATOM 687 N N . ARG A 1 87 ? 14.856 3.277 -12.019 1.00 92.00 87 ARG A N 1
ATOM 688 C CA . ARG A 1 87 ? 14.221 3.803 -10.810 1.00 92.00 87 ARG A CA 1
ATOM 689 C C . ARG A 1 87 ? 13.018 4.668 -11.162 1.00 92.00 87 ARG A C 1
ATOM 691 O O . ARG A 1 87 ? 13.050 5.371 -12.171 1.00 92.00 87 ARG A O 1
ATOM 698 N N . PHE A 1 88 ? 12.017 4.653 -10.299 1.00 91.81 88 PHE A N 1
ATOM 699 C CA . PHE A 1 88 ? 10.858 5.532 -10.332 1.00 91.81 88 PHE A CA 1
ATOM 700 C C . PHE A 1 88 ? 10.598 6.070 -8.922 1.00 91.81 88 PHE A C 1
ATOM 702 O O . PHE A 1 88 ? 10.763 5.340 -7.944 1.00 91.81 88 PHE A O 1
ATOM 709 N N . THR A 1 89 ? 10.196 7.337 -8.838 1.00 91.06 89 THR A N 1
ATOM 710 C CA . THR A 1 89 ? 9.779 7.994 -7.597 1.00 91.06 89 THR A CA 1
ATOM 711 C C . THR A 1 89 ? 8.472 8.726 -7.870 1.00 91.06 89 THR A C 1
ATOM 713 O O . THR A 1 89 ? 8.419 9.546 -8.785 1.00 91.06 89 THR A O 1
ATOM 716 N N . GLY A 1 90 ? 7.456 8.444 -7.068 1.00 91.38 90 GLY A N 1
ATOM 717 C CA . GLY A 1 90 ? 6.163 9.119 -7.056 1.00 91.38 90 GLY A CA 1
ATOM 718 C C . GLY A 1 90 ? 5.590 9.119 -5.643 1.00 91.38 90 GLY A C 1
ATOM 719 O O . GLY A 1 90 ? 6.348 9.005 -4.677 1.00 91.38 90 GLY A O 1
ATOM 720 N N . ASN A 1 91 ? 4.267 9.200 -5.544 1.00 93.50 91 ASN A N 1
ATOM 721 C CA . ASN A 1 91 ? 3.525 9.112 -4.291 1.00 93.50 91 ASN A CA 1
ATOM 722 C C . ASN A 1 91 ? 2.565 7.919 -4.327 1.00 93.50 91 ASN A C 1
ATOM 724 O O . ASN A 1 91 ? 2.278 7.357 -5.388 1.00 93.50 91 ASN A O 1
ATOM 728 N N . ALA A 1 92 ? 2.093 7.523 -3.156 1.00 94.19 92 ALA A N 1
ATOM 729 C CA . ALA A 1 92 ? 0.988 6.604 -3.009 1.00 94.19 92 ALA A CA 1
ATOM 730 C C . ALA A 1 92 ? 0.115 7.021 -1.829 1.00 94.19 92 ALA A C 1
ATOM 732 O O . ALA A 1 92 ? 0.617 7.468 -0.796 1.00 94.19 92 ALA A O 1
ATOM 733 N N . THR A 1 93 ? -1.184 6.806 -1.976 1.00 95.12 93 THR A N 1
ATOM 734 C CA . THR A 1 93 ? -2.160 6.964 -0.902 1.00 95.12 93 THR A CA 1
ATOM 735 C C . THR A 1 93 ? -2.718 5.594 -0.576 1.00 95.12 93 THR A C 1
ATOM 737 O O . THR A 1 93 ? -3.154 4.868 -1.468 1.00 95.12 93 THR A O 1
ATOM 740 N N . ALA A 1 94 ? -2.701 5.226 0.697 1.00 94.75 94 ALA A N 1
ATOM 741 C CA . ALA A 1 94 ? -3.303 3.996 1.175 1.00 94.75 94 ALA A CA 1
ATOM 742 C C . ALA A 1 94 ? -4.447 4.311 2.129 1.00 94.75 94 ALA A C 1
ATOM 744 O O . ALA A 1 94 ? -4.293 5.114 3.047 1.00 94.75 94 ALA A O 1
ATOM 745 N N . GLN A 1 95 ? -5.574 3.646 1.931 1.00 94.81 95 GLN A N 1
ATOM 746 C CA . GLN A 1 95 ? -6.683 3.621 2.859 1.00 94.81 95 GLN A CA 1
ATOM 747 C C . GLN A 1 95 ? -6.805 2.215 3.437 1.00 94.81 95 GLN A C 1
ATOM 749 O O . GLN A 1 95 ? -6.848 1.219 2.718 1.00 94.81 95 GLN A O 1
ATOM 754 N N . VAL A 1 96 ? -6.863 2.153 4.759 1.00 95.31 96 VAL A N 1
ATOM 755 C CA . VAL A 1 96 ? -7.075 0.929 5.517 1.00 95.31 96 VAL A CA 1
ATOM 756 C C . VAL A 1 96 ? -8.394 1.070 6.245 1.00 95.31 96 VAL A C 1
ATOM 758 O O . VAL A 1 96 ? -8.558 2.019 7.011 1.00 95.31 96 VAL A O 1
ATOM 761 N N . THR A 1 97 ? -9.315 0.137 6.045 1.00 95.12 97 THR A N 1
ATOM 762 C CA . THR A 1 97 ? -10.620 0.143 6.709 1.00 95.12 97 THR A CA 1
ATOM 763 C C . THR A 1 97 ? -10.806 -1.151 7.483 1.00 95.12 97 THR A C 1
ATOM 765 O O . THR A 1 97 ? -10.688 -2.238 6.932 1.00 95.12 97 THR A O 1
ATOM 768 N N . TYR A 1 98 ? -11.112 -1.030 8.768 1.00 96.00 98 TYR A N 1
ATOM 769 C CA . TYR A 1 98 ? -11.383 -2.141 9.668 1.00 96.00 98 TYR A CA 1
ATOM 770 C C . TYR A 1 98 ? -12.844 -2.077 10.110 1.00 96.00 98 TYR A C 1
ATOM 772 O O . TYR A 1 98 ? -13.251 -1.064 10.690 1.00 96.00 98 TYR A O 1
ATOM 780 N N . PRO A 1 99 ? -13.631 -3.148 9.950 1.00 96.56 99 PRO A N 1
ATOM 781 C CA . PRO A 1 99 ? -14.812 -3.325 10.776 1.00 96.56 99 PRO A CA 1
ATOM 782 C C . PRO A 1 99 ? -14.381 -3.362 12.247 1.00 96.56 99 PRO A C 1
ATOM 784 O O . PRO A 1 99 ? -13.309 -3.881 12.575 1.00 96.56 99 PRO A O 1
ATOM 787 N N . TYR A 1 100 ? -15.179 -2.795 13.148 1.00 93.81 100 TYR A N 1
ATOM 788 C CA . TYR A 1 100 ? -14.859 -2.811 14.570 1.00 93.81 100 TYR A CA 1
ATOM 789 C C . TYR A 1 100 ? -16.039 -3.182 15.458 1.00 93.81 100 TYR A C 1
ATOM 791 O O . TYR A 1 100 ? -17.205 -2.905 15.175 1.00 93.81 100 TYR A O 1
ATOM 799 N N . ARG A 1 101 ? -15.701 -3.722 16.626 1.00 92.88 101 ARG A N 1
ATOM 800 C CA . ARG A 1 101 ? -16.616 -3.902 17.754 1.00 92.88 101 ARG A CA 1
ATOM 801 C C . ARG A 1 101 ? -16.006 -3.355 19.036 1.00 92.88 101 ARG A C 1
ATOM 803 O O . ARG A 1 101 ? -14.791 -3.181 19.148 1.00 92.88 101 ARG A O 1
ATOM 810 N N . LEU A 1 102 ? -16.872 -3.050 19.993 1.00 90.56 102 LEU A N 1
ATOM 811 C CA . LEU A 1 102 ? -16.482 -2.572 21.312 1.00 90.56 102 LEU A CA 1
ATOM 812 C C . LEU A 1 102 ? -16.793 -3.659 22.331 1.00 90.56 102 LEU A C 1
ATOM 814 O O . LEU A 1 102 ? -17.950 -4.040 22.488 1.00 90.56 102 LEU A O 1
ATOM 818 N N . ASP A 1 103 ? -15.762 -4.117 23.030 1.00 91.31 103 ASP A N 1
ATOM 819 C CA . ASP A 1 103 ? -15.896 -5.107 24.093 1.00 91.31 103 ASP A CA 1
ATOM 820 C C . ASP A 1 103 ? -15.694 -4.426 25.451 1.00 91.31 103 ASP A C 1
ATOM 822 O O . ASP A 1 103 ? -14.798 -3.591 25.606 1.00 91.31 103 ASP A O 1
ATOM 826 N N . GLN A 1 104 ? -16.483 -4.812 26.453 1.00 90.62 104 GLN A N 1
ATOM 827 C CA . GLN A 1 104 ? -16.240 -4.433 27.845 1.00 90.62 104 GLN A CA 1
ATOM 828 C C . GLN A 1 104 ? -15.586 -5.590 28.602 1.00 90.62 104 GLN A C 1
ATOM 830 O O . GLN A 1 104 ? -16.072 -6.719 28.568 1.00 90.62 104 GLN A O 1
ATOM 835 N N . SER A 1 105 ? -14.487 -5.305 29.297 1.00 89.12 105 SER A N 1
ATOM 836 C CA . SER A 1 105 ? -13.779 -6.264 30.147 1.00 89.12 105 SER A CA 1
ATOM 837 C C . SER A 1 105 ? -13.175 -5.533 31.337 1.00 89.12 105 SER A C 1
ATOM 839 O O . SER A 1 105 ? -12.562 -4.486 31.163 1.00 89.12 105 SER A O 1
ATOM 841 N N . GLU A 1 106 ? -13.350 -6.072 32.546 1.00 88.38 106 GLU A N 1
ATOM 842 C CA . GLU A 1 106 ? -12.776 -5.512 33.786 1.00 88.38 106 GLU A CA 1
ATOM 843 C C . GLU A 1 106 ? -13.099 -4.017 34.017 1.00 88.38 106 GLU A C 1
ATOM 845 O O . GLU A 1 106 ? -12.305 -3.272 34.582 1.00 88.38 106 GLU A O 1
ATOM 850 N N . GLY A 1 107 ? -14.280 -3.561 33.577 1.00 88.19 107 GLY A N 1
ATOM 851 C CA . GLY A 1 107 ? -14.709 -2.160 33.702 1.00 88.19 107 GLY A CA 1
ATOM 852 C C . GLY A 1 107 ? -14.097 -1.205 32.669 1.00 88.19 107 GLY A C 1
ATOM 853 O O . GLY A 1 107 ? -14.355 -0.004 32.717 1.00 88.19 107 GLY A O 1
ATOM 854 N N . GLU A 1 108 ? -13.324 -1.719 31.715 1.00 90.00 108 GLU A N 1
ATOM 855 C CA . GLU A 1 108 ? -12.717 -0.956 30.629 1.00 90.00 108 GLU A CA 1
ATOM 856 C C . GLU A 1 108 ? -13.353 -1.319 29.282 1.00 90.00 108 GLU A C 1
ATOM 858 O O . GLU A 1 108 ? -13.803 -2.444 29.060 1.00 90.00 108 GLU A O 1
ATOM 863 N N . THR A 1 109 ? -13.381 -0.354 28.361 1.00 88.12 109 THR A N 1
ATOM 864 C CA . THR A 1 109 ? -13.842 -0.569 26.980 1.00 88.12 109 THR A CA 1
ATOM 865 C C . THR A 1 109 ? -12.644 -0.757 26.060 1.00 88.12 109 THR A C 1
ATOM 867 O O . THR A 1 109 ? 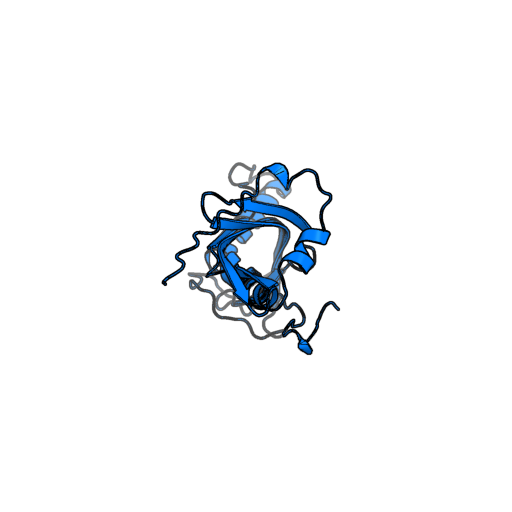-11.700 0.031 26.109 1.00 88.12 109 THR A O 1
ATOM 870 N N . TYR A 1 110 ? -12.696 -1.765 25.195 1.00 91.00 110 TYR A N 1
ATOM 871 C CA . TYR A 1 110 ? -11.653 -2.111 24.235 1.00 91.00 110 TYR A CA 1
ATOM 872 C C . TYR A 1 110 ? -12.196 -2.016 22.816 1.00 91.00 110 TYR A C 1
ATOM 874 O O . TYR A 1 110 ? -13.297 -2.489 22.532 1.00 91.00 110 TYR A O 1
ATOM 882 N N . LEU A 1 111 ? -11.399 -1.437 21.920 1.00 90.88 111 LEU A N 1
ATOM 883 C CA . LEU A 1 111 ? -11.678 -1.446 20.490 1.00 90.88 111 LEU A CA 1
ATOM 884 C C . LEU A 1 111 ? -11.095 -2.722 19.886 1.00 90.88 111 LEU A C 1
ATOM 886 O O . LEU A 1 111 ? -9.892 -2.963 19.969 1.00 90.88 111 LEU A O 1
ATOM 890 N N . ARG A 1 112 ? -11.948 -3.552 19.294 1.00 93.44 112 ARG A N 1
ATOM 891 C CA . ARG A 1 112 ? -11.535 -4.726 18.526 1.00 93.44 112 ARG A CA 1
ATOM 892 C C . ARG A 1 112 ? -11.704 -4.414 17.056 1.00 93.44 112 ARG A C 1
ATOM 894 O O . ARG A 1 112 ? -12.827 -4.187 16.617 1.00 93.44 112 ARG A O 1
ATOM 901 N N . LEU A 1 113 ? -10.598 -4.418 16.330 1.00 94.19 113 LEU A N 1
ATOM 902 C CA . LEU A 1 113 ? -10.610 -4.333 14.879 1.00 94.19 113 LEU A CA 1
ATOM 903 C C . LEU A 1 113 ? -10.691 -5.753 14.304 1.00 94.19 113 LEU A C 1
ATOM 905 O O . LEU A 1 113 ? -10.041 -6.669 14.814 1.00 94.19 113 LEU A O 1
ATOM 909 N N . GLU A 1 114 ? -11.523 -5.938 13.289 1.00 95.44 114 GLU A N 1
ATOM 910 C CA . GLU A 1 114 ? -11.642 -7.179 12.523 1.00 95.44 114 GLU A CA 1
ATOM 911 C C . GLU A 1 114 ? -10.700 -7.149 11.308 1.00 95.44 114 GLU A C 1
ATOM 913 O O . GLU A 1 114 ? -9.742 -6.378 11.285 1.00 95.44 114 GLU A O 1
ATOM 918 N N . GLU A 1 115 ? -10.892 -8.041 10.336 1.00 94.56 115 GLU A N 1
ATOM 919 C CA . GLU A 1 115 ? -10.049 -8.111 9.136 1.00 94.56 115 GLU A CA 1
ATOM 920 C C . GLU A 1 115 ? -10.101 -6.832 8.304 1.00 94.56 115 GLU A C 1
ATOM 922 O O . GLU A 1 115 ? -11.176 -6.319 7.995 1.00 94.56 115 GLU A O 1
ATOM 927 N N . GLU A 1 116 ? -8.917 -6.297 7.997 1.00 93.50 116 GLU A N 1
ATOM 928 C CA . GLU A 1 116 ? -8.775 -5.061 7.249 1.00 93.50 116 GLU A CA 1
ATOM 929 C C . GLU A 1 116 ? -9.090 -5.233 5.764 1.00 93.50 116 GLU A C 1
ATOM 931 O O . GLU A 1 116 ? -8.710 -6.217 5.130 1.00 93.50 116 GLU A O 1
ATOM 936 N N . ASN A 1 117 ? -9.713 -4.209 5.190 1.00 94.25 117 ASN A N 1
ATOM 937 C CA . ASN A 1 117 ? -9.667 -3.952 3.763 1.00 94.25 117 ASN A CA 1
ATOM 938 C C . ASN A 1 117 ? -8.569 -2.924 3.463 1.00 94.25 117 ASN A C 1
ATOM 940 O O . ASN A 1 117 ? -8.418 -1.937 4.191 1.00 94.25 117 ASN A O 1
ATOM 944 N N . LEU A 1 118 ? -7.815 -3.161 2.391 1.00 93.88 118 LEU A N 1
ATOM 945 C CA . LEU A 1 118 ? -6.677 -2.345 1.978 1.00 93.88 118 LEU A CA 1
ATOM 946 C C . LEU A 1 118 ? -6.878 -1.859 0.551 1.00 93.88 118 LEU A C 1
ATOM 948 O O . LEU A 1 118 ? -6.844 -2.649 -0.389 1.00 93.88 118 LEU A O 1
ATOM 952 N N . ASP A 1 119 ? -6.993 -0.547 0.398 1.00 92.56 119 ASP A N 1
ATOM 953 C CA . ASP A 1 119 ? -7.045 0.119 -0.894 1.00 92.56 119 ASP A CA 1
ATOM 954 C C . ASP A 1 119 ? -5.810 1.010 -1.043 1.00 92.56 119 ASP A C 1
ATOM 956 O O . ASP A 1 119 ? -5.530 1.855 -0.194 1.00 92.56 119 ASP A O 1
ATOM 960 N N . MET A 1 120 ? -5.042 0.829 -2.118 1.00 92.25 120 MET A N 1
ATOM 961 C CA . MET A 1 120 ? -3.837 1.620 -2.383 1.00 92.25 120 MET A CA 1
ATOM 962 C C . MET A 1 120 ? -3.881 2.211 -3.786 1.00 92.25 120 MET A C 1
ATOM 964 O O . MET A 1 120 ? -4.027 1.498 -4.780 1.00 92.25 120 MET A O 1
ATOM 968 N N . ILE A 1 121 ? -3.705 3.524 -3.862 1.00 92.12 121 ILE A N 1
ATOM 969 C CA . ILE A 1 121 ? -3.585 4.286 -5.099 1.00 92.12 121 ILE A CA 1
ATOM 970 C C . ILE A 1 121 ? -2.111 4.625 -5.286 1.00 92.12 121 ILE A C 1
ATOM 972 O O . ILE A 1 121 ? -1.486 5.225 -4.415 1.00 92.12 121 ILE A O 1
ATOM 976 N N . LEU A 1 122 ? -1.552 4.217 -6.423 1.00 91.75 122 LEU A N 1
ATOM 977 C CA . LEU A 1 122 ? -0.187 4.548 -6.819 1.00 91.75 122 LEU A CA 1
ATOM 978 C C . LEU A 1 122 ? -0.250 5.690 -7.833 1.00 91.75 122 LEU A C 1
ATOM 980 O O . LEU A 1 122 ? -0.789 5.496 -8.926 1.00 91.75 122 LEU A O 1
ATOM 984 N N . ASP A 1 123 ? 0.340 6.841 -7.512 1.00 88.25 123 ASP A N 1
ATOM 985 C CA . ASP A 1 123 ? 0.381 8.010 -8.397 1.00 88.25 123 ASP A CA 1
ATOM 986 C C . ASP A 1 123 ? 1.437 7.824 -9.495 1.00 88.25 123 ASP A C 1
ATOM 988 O O . ASP A 1 123 ? 2.465 8.504 -9.569 1.00 88.25 123 ASP A O 1
ATOM 992 N N . LEU A 1 124 ? 1.194 6.844 -10.363 1.00 88.31 124 LEU A N 1
ATOM 993 C CA . LEU A 1 124 ? 1.940 6.643 -11.594 1.00 88.31 124 LEU A CA 1
ATOM 994 C C . LEU A 1 124 ? 1.312 7.529 -12.680 1.00 88.31 124 LEU A C 1
ATOM 996 O O . LEU A 1 124 ? 0.133 7.366 -12.978 1.00 88.31 124 LEU A O 1
ATOM 1000 N N . PRO A 1 125 ? 2.047 8.481 -13.280 1.00 84.50 125 PRO A N 1
ATOM 1001 C CA . PRO A 1 125 ? 1.476 9.354 -14.300 1.00 84.50 125 PRO A CA 1
ATOM 1002 C C . PRO A 1 125 ? 1.365 8.629 -15.646 1.00 84.50 125 PRO A C 1
ATOM 1004 O O . PRO A 1 125 ? 2.352 8.064 -16.117 1.00 84.50 125 PRO A O 1
ATOM 1007 N N . ASP A 1 126 ? 0.219 8.699 -16.325 1.00 83.44 126 ASP A N 1
ATOM 1008 C CA . ASP A 1 126 ? 0.110 8.220 -17.709 1.00 83.44 126 ASP A CA 1
ATOM 1009 C C . ASP A 1 126 ? 0.766 9.216 -18.676 1.00 83.44 126 ASP A C 1
ATOM 1011 O O . ASP A 1 126 ? 0.222 10.270 -19.006 1.00 83.44 126 ASP A O 1
ATOM 1015 N N . LEU A 1 127 ? 1.960 8.857 -19.146 1.00 85.62 127 LEU A N 1
ATOM 1016 C CA . LEU A 1 127 ? 2.763 9.654 -20.072 1.00 85.62 127 LEU A CA 1
ATOM 1017 C C . LEU A 1 127 ? 2.758 9.061 -21.490 1.00 85.62 127 LEU A C 1
ATOM 1019 O O . LEU A 1 127 ? 3.701 9.253 -22.260 1.00 85.62 127 LEU A O 1
ATOM 1023 N N . SER A 1 128 ? 1.724 8.299 -21.854 1.00 81.12 128 SER A N 1
ATOM 1024 C CA . SER A 1 128 ? 1.593 7.690 -23.186 1.00 81.12 128 SER A CA 1
ATOM 1025 C C . SER A 1 128 ? 1.465 8.714 -24.323 1.00 81.12 128 SER A C 1
ATOM 1027 O O . SER A 1 128 ? 1.829 8.414 -25.461 1.00 81.12 128 SER A O 1
ATOM 1029 N N . HIS A 1 129 ? 1.004 9.925 -24.003 1.00 85.44 129 HIS A N 1
ATOM 1030 C CA . HIS A 1 129 ? 0.780 11.043 -24.922 1.00 85.44 129 HIS A CA 1
ATOM 1031 C C . HIS A 1 129 ? 2.026 11.907 -25.192 1.00 85.44 129 HIS A C 1
ATOM 1033 O O . HIS A 1 129 ? 1.964 12.829 -26.002 1.00 85.44 129 HIS A O 1
ATOM 1039 N N . PHE A 1 130 ? 3.141 11.641 -24.507 1.00 87.12 130 PHE A N 1
ATOM 1040 C CA . PHE A 1 130 ? 4.381 12.407 -24.645 1.00 87.12 130 PHE A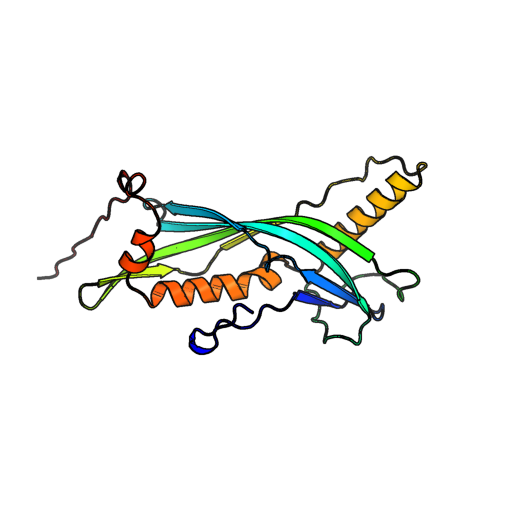 CA 1
ATOM 1041 C C . PHE A 1 130 ? 5.007 12.242 -26.034 1.00 87.12 130 PHE A C 1
ATOM 1043 O O . PHE A 1 130 ? 4.944 11.164 -26.637 1.00 87.12 130 PHE A O 1
ATOM 1050 N N . ASP A 1 131 ? 5.654 13.302 -26.527 1.00 82.62 131 ASP A N 1
ATOM 1051 C CA . ASP A 1 131 ? 6.336 13.263 -27.817 1.00 82.62 131 ASP A CA 1
ATOM 1052 C C . ASP A 1 131 ? 7.568 12.356 -27.728 1.00 82.62 131 ASP A C 1
ATOM 1054 O O . ASP A 1 131 ? 8.525 12.617 -26.998 1.00 82.62 131 ASP A O 1
ATOM 1058 N N . LYS A 1 132 ? 7.545 11.265 -28.495 1.00 84.69 132 LYS A N 1
ATOM 1059 C CA . LYS A 1 132 ? 8.630 10.279 -28.525 1.00 84.69 132 LYS A CA 1
ATOM 1060 C C . LYS A 1 132 ? 9.833 10.740 -29.349 1.00 84.69 132 LYS A C 1
ATOM 1062 O O . LYS A 1 132 ? 10.856 10.059 -29.337 1.00 84.69 132 LYS A O 1
ATOM 1067 N N . THR A 1 133 ? 9.712 11.846 -30.081 1.00 87.94 133 THR A N 1
ATOM 1068 C CA . THR A 1 133 ? 10.819 12.443 -30.835 1.00 87.94 133 THR A CA 1
ATOM 1069 C C . THR A 1 133 ? 11.698 13.341 -29.963 1.00 87.94 133 THR A C 1
ATOM 1071 O O . THR A 1 133 ? 12.891 13.458 -30.242 1.00 87.94 133 THR A O 1
ATOM 1074 N N . ASP A 1 134 ? 11.160 13.889 -28.865 1.00 91.81 134 ASP A N 1
ATOM 1075 C CA . ASP A 1 134 ? 11.934 14.557 -27.814 1.00 91.81 134 ASP A CA 1
ATOM 1076 C C . ASP A 1 134 ? 12.576 13.499 -26.891 1.00 91.81 134 ASP A C 1
ATOM 1078 O O . ASP A 1 134 ? 11.864 12.769 -26.191 1.00 91.81 134 ASP A O 1
ATOM 1082 N N . PRO A 1 135 ? 13.920 13.407 -26.829 1.00 89.25 135 PRO A N 1
ATOM 1083 C CA . PRO A 1 135 ? 14.616 12.410 -26.015 1.00 89.25 135 PRO A CA 1
ATOM 1084 C C . PRO A 1 135 ? 14.259 12.450 -24.523 1.00 89.25 135 PRO A C 1
ATOM 1086 O O . PRO A 1 135 ? 14.299 11.419 -23.846 1.00 89.25 135 PRO A O 1
ATOM 1089 N N . THR A 1 136 ? 13.921 13.626 -23.991 1.00 88.19 136 THR A N 1
ATOM 1090 C CA . THR A 1 136 ? 13.579 13.801 -22.574 1.00 88.19 136 THR A CA 1
ATOM 1091 C C . THR A 1 136 ? 12.204 13.215 -22.290 1.00 88.19 136 THR A C 1
ATOM 1093 O O . THR A 1 136 ? 12.041 12.404 -21.375 1.00 88.19 136 THR A O 1
ATOM 1096 N N . GLN A 1 137 ? 11.223 13.584 -23.110 1.00 87.75 137 GLN A N 1
ATOM 1097 C CA . GLN A 1 137 ? 9.850 13.105 -22.994 1.00 87.75 137 GLN A CA 1
ATOM 1098 C C . GLN A 1 137 ? 9.743 11.606 -23.277 1.00 87.75 137 GLN A C 1
ATOM 1100 O O . GLN A 1 137 ? 9.096 10.884 -22.516 1.00 87.75 137 GLN A O 1
ATOM 1105 N N . ALA A 1 138 ? 10.454 11.110 -24.292 1.00 87.00 138 ALA A N 1
ATOM 1106 C CA . ALA A 1 138 ? 10.543 9.686 -24.591 1.00 87.00 138 ALA A CA 1
ATOM 1107 C C . ALA A 1 138 ? 11.038 8.877 -23.380 1.00 87.00 138 ALA A C 1
ATOM 1109 O O . ALA A 1 138 ? 10.455 7.848 -23.035 1.00 87.00 138 ALA A O 1
ATOM 1110 N N . ARG A 1 139 ? 12.075 9.369 -22.688 1.00 85.94 139 ARG A N 1
ATOM 1111 C CA . ARG A 1 139 ? 12.636 8.711 -21.500 1.00 85.94 139 ARG A CA 1
ATOM 1112 C C . ARG A 1 139 ? 11.666 8.705 -20.319 1.00 85.94 139 ARG A C 1
ATOM 1114 O O . ARG A 1 139 ? 11.552 7.686 -19.642 1.00 85.94 139 ARG A O 1
ATOM 1121 N N . LEU A 1 140 ? 10.967 9.813 -20.069 1.00 85.38 140 LEU A N 1
ATOM 1122 C CA . LEU A 1 140 ? 9.953 9.889 -19.011 1.00 85.38 140 LEU A CA 1
ATOM 1123 C C . LEU A 1 140 ? 8.787 8.929 -19.284 1.00 85.38 140 LEU A C 1
ATOM 1125 O O . LEU A 1 140 ? 8.373 8.195 -18.386 1.00 85.38 140 LEU A O 1
ATOM 1129 N N . SER A 1 141 ? 8.320 8.876 -20.534 1.00 87.31 141 SER A N 1
ATOM 1130 C CA . SER A 1 141 ? 7.282 7.941 -20.979 1.00 87.31 141 SER A CA 1
ATOM 1131 C C . SER A 1 141 ? 7.712 6.482 -20.792 1.00 87.31 141 SER A C 1
ATOM 1133 O O . SER A 1 141 ? 6.960 5.676 -20.244 1.00 87.31 141 SER A O 1
ATOM 1135 N N . GLU A 1 142 ? 8.955 6.141 -21.148 1.00 87.69 142 GLU A N 1
ATOM 1136 C CA . GLU A 1 142 ? 9.499 4.794 -20.945 1.00 87.69 142 GLU A CA 1
ATOM 1137 C C . GLU A 1 142 ? 9.576 4.412 -19.458 1.00 87.69 142 GLU A C 1
ATOM 1139 O O . GLU A 1 142 ? 9.268 3.276 -19.088 1.00 87.69 142 GLU A O 1
ATOM 1144 N N . TRP A 1 143 ? 9.985 5.343 -18.595 1.00 86.94 143 TRP A N 1
ATOM 1145 C CA . TRP A 1 143 ? 10.099 5.104 -17.155 1.00 86.94 143 TRP A CA 1
ATOM 1146 C C . TRP A 1 143 ? 8.746 4.910 -16.484 1.00 86.94 143 TRP A C 1
ATOM 1148 O O . TRP A 1 143 ? 8.604 3.976 -15.694 1.00 86.94 143 TRP A O 1
ATOM 1158 N N . SER A 1 144 ? 7.751 5.725 -16.837 1.00 88.25 144 SER A N 1
ATOM 1159 C CA . SER A 1 144 ? 6.381 5.526 -16.366 1.00 88.25 144 SER A CA 1
ATOM 1160 C C . SER A 1 144 ? 5.820 4.179 -16.844 1.00 88.25 144 SER A C 1
ATOM 1162 O O . SER A 1 144 ? 5.360 3.375 -16.033 1.00 88.25 144 SER A O 1
ATOM 1164 N N . ALA A 1 145 ? 5.954 3.854 -18.135 1.00 89.00 145 ALA A N 1
ATOM 1165 C CA . ALA A 1 145 ? 5.477 2.581 -18.680 1.00 89.00 145 ALA A CA 1
ATOM 1166 C C . ALA A 1 145 ? 6.156 1.362 -18.028 1.00 89.00 145 ALA A C 1
ATOM 1168 O O . ALA A 1 145 ? 5.537 0.310 -17.849 1.00 89.00 145 ALA A O 1
ATOM 1169 N N . TRP A 1 146 ? 7.435 1.489 -17.666 1.00 90.94 146 TRP A N 1
ATOM 1170 C CA . TRP A 1 146 ? 8.149 0.473 -16.900 1.00 90.94 146 TRP A CA 1
ATOM 1171 C C . TRP A 1 146 ? 7.600 0.333 -15.477 1.00 90.94 146 TRP A C 1
ATOM 1173 O O . TRP A 1 146 ? 7.337 -0.794 -15.064 1.00 90.94 146 TRP A O 1
ATOM 1183 N N . ALA A 1 147 ? 7.379 1.441 -14.762 1.00 92.69 147 ALA A N 1
ATOM 1184 C CA . ALA A 1 147 ? 6.796 1.430 -13.420 1.00 92.69 147 ALA A CA 1
ATOM 1185 C C . ALA A 1 147 ? 5.417 0.753 -13.415 1.00 92.69 147 ALA A C 1
ATOM 1187 O O . ALA A 1 147 ? 5.200 -0.172 -12.636 1.00 92.69 147 ALA A O 1
ATOM 1188 N N . TYR A 1 148 ? 4.537 1.121 -14.356 1.00 90.88 148 TYR A N 1
ATOM 1189 C CA . TYR A 1 148 ? 3.228 0.484 -14.537 1.00 90.88 148 TYR A CA 1
ATOM 1190 C C . TYR A 1 148 ? 3.328 -1.018 -14.767 1.00 90.88 148 TYR A C 1
ATOM 1192 O O . TYR A 1 148 ? 2.599 -1.789 -14.150 1.00 90.88 148 TYR A O 1
ATOM 1200 N N . ARG A 1 149 ? 4.235 -1.449 -15.651 1.00 89.31 149 ARG A N 1
ATOM 1201 C CA . ARG A 1 149 ? 4.434 -2.875 -15.910 1.00 89.31 149 ARG A CA 1
ATOM 1202 C C . ARG A 1 149 ? 4.837 -3.592 -14.635 1.00 89.31 149 ARG A C 1
ATOM 1204 O O . ARG A 1 149 ? 4.275 -4.627 -14.333 1.00 89.31 149 ARG A O 1
ATOM 1211 N N . VAL A 1 150 ? 5.801 -3.045 -13.907 1.00 92.31 150 VAL A N 1
ATOM 1212 C CA . VAL A 1 150 ? 6.357 -3.647 -12.697 1.00 92.31 150 VAL A CA 1
ATOM 1213 C C . VAL A 1 150 ? 5.281 -3.840 -11.624 1.00 92.31 150 VAL A C 1
ATOM 1215 O O . VAL A 1 150 ? 5.084 -4.965 -11.175 1.00 92.31 150 VAL A O 1
ATOM 1218 N N . VAL A 1 151 ? 4.514 -2.800 -11.286 1.00 92.00 151 VAL A N 1
ATOM 1219 C CA . VAL A 1 151 ? 3.496 -2.887 -10.219 1.00 92.00 151 VAL A CA 1
ATOM 1220 C C . VAL A 1 151 ? 2.342 -3.841 -10.540 1.00 92.00 151 VAL A C 1
ATOM 1222 O O . VAL A 1 151 ? 1.688 -4.321 -9.631 1.00 92.00 151 VAL A O 1
ATOM 1225 N N . GLN A 1 152 ? 2.101 -4.180 -11.810 1.00 90.31 152 GLN A N 1
ATOM 1226 C CA . GLN A 1 152 ? 1.068 -5.156 -12.192 1.00 90.31 152 GLN A CA 1
ATOM 1227 C C . GLN A 1 152 ? 1.422 -6.608 -11.837 1.00 90.31 152 GLN A C 1
ATOM 1229 O O . GLN A 1 152 ? 0.562 -7.489 -11.940 1.00 90.31 152 GLN A O 1
ATOM 1234 N N . HIS A 1 153 ? 2.678 -6.871 -11.471 1.00 91.19 153 HIS A N 1
ATOM 1235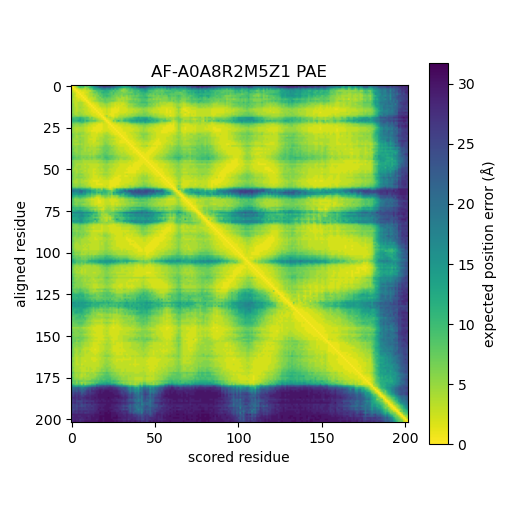 C CA . HIS A 1 153 ? 3.172 -8.207 -11.146 1.00 91.19 153 HIS A CA 1
ATOM 1236 C C . HIS A 1 153 ? 3.198 -8.512 -9.645 1.00 91.19 153 HIS A C 1
ATOM 1238 O O . HIS A 1 153 ? 3.532 -9.639 -9.282 1.00 91.19 153 HIS A O 1
ATOM 1244 N N . ALA A 1 154 ? 2.818 -7.556 -8.794 1.00 90.75 154 ALA A N 1
ATOM 1245 C CA . ALA A 1 154 ? 2.710 -7.755 -7.356 1.00 90.75 154 ALA A CA 1
ATOM 1246 C C . ALA A 1 154 ? 1.546 -6.945 -6.763 1.00 90.75 154 ALA A C 1
ATOM 1248 O O . ALA A 1 154 ? 1.293 -5.810 -7.161 1.00 90.75 154 ALA A O 1
ATOM 1249 N N . ASP A 1 155 ? 0.854 -7.519 -5.789 1.00 90.88 155 ASP A N 1
ATOM 1250 C CA . ASP A 1 155 ? -0.130 -6.840 -4.958 1.00 90.88 155 ASP A CA 1
ATOM 1251 C C . ASP A 1 155 ? 0.600 -5.972 -3.927 1.00 90.88 155 ASP A C 1
ATOM 1253 O O . ASP A 1 155 ? 0.975 -6.408 -2.836 1.00 90.88 155 ASP A O 1
ATOM 1257 N N . ILE A 1 156 ? 0.875 -4.729 -4.324 1.00 90.00 156 ILE A N 1
ATOM 1258 C CA . ILE A 1 156 ? 1.691 -3.807 -3.530 1.00 90.00 156 ILE A CA 1
ATOM 1259 C C . ILE A 1 156 ? 1.028 -3.493 -2.193 1.00 90.00 156 ILE A C 1
ATOM 1261 O O . ILE A 1 156 ? 1.720 -3.461 -1.178 1.00 90.00 156 ILE A O 1
ATOM 1265 N N . ALA A 1 157 ? -0.294 -3.313 -2.179 1.00 89.06 157 ALA A N 1
ATOM 1266 C CA . ALA A 1 157 ? -1.035 -3.039 -0.954 1.00 89.06 157 ALA A CA 1
ATOM 1267 C C . ALA A 1 157 ? -0.824 -4.174 0.053 1.00 89.06 157 ALA A C 1
ATOM 1269 O O . ALA A 1 157 ? -0.414 -3.940 1.192 1.00 89.06 157 ALA A O 1
ATOM 1270 N N . LYS A 1 158 ? -1.003 -5.417 -0.402 1.00 90.44 158 LYS A N 1
ATOM 1271 C CA . LYS A 1 158 ? -0.811 -6.602 0.426 1.00 90.44 158 LYS A CA 1
ATOM 1272 C C . LYS A 1 158 ? 0.623 -6.727 0.939 1.00 90.44 158 LYS A C 1
ATOM 1274 O O . LYS A 1 158 ? 0.837 -6.843 2.142 1.00 90.44 158 LYS A O 1
ATOM 1279 N N . HIS A 1 159 ? 1.612 -6.709 0.051 1.00 90.94 159 HIS A N 1
ATOM 1280 C CA . HIS A 1 159 ? 2.994 -7.020 0.432 1.00 90.94 159 HIS A CA 1
ATOM 1281 C C . HIS A 1 159 ? 3.693 -5.891 1.197 1.00 90.94 159 HIS A C 1
ATOM 1283 O O . HIS A 1 159 ? 4.603 -6.165 1.976 1.00 90.94 159 HIS A O 1
ATOM 1289 N N . VAL A 1 160 ? 3.281 -4.634 1.004 1.00 88.75 160 VAL A N 1
ATOM 1290 C CA . VAL A 1 160 ? 3.894 -3.479 1.682 1.00 88.75 160 VAL A CA 1
ATOM 1291 C C . VAL A 1 160 ? 3.173 -3.136 2.986 1.00 88.75 160 VAL A C 1
ATOM 1293 O O . VAL A 1 160 ? 3.831 -2.813 3.976 1.00 88.75 160 VAL A O 1
ATOM 1296 N N . LEU A 1 161 ? 1.838 -3.203 3.022 1.00 89.19 161 LEU A N 1
ATOM 1297 C CA . LEU A 1 161 ? 1.054 -2.651 4.134 1.00 89.19 161 LEU A CA 1
ATOM 1298 C C . LEU A 1 161 ? 0.475 -3.711 5.068 1.00 89.19 161 LEU A C 1
ATOM 1300 O O . LEU A 1 161 ? 0.422 -3.458 6.269 1.00 89.19 161 LEU A O 1
ATOM 1304 N N . MET A 1 162 ? 0.092 -4.887 4.560 1.00 89.94 162 MET A N 1
ATOM 1305 C CA . MET A 1 162 ? -0.749 -5.829 5.313 1.00 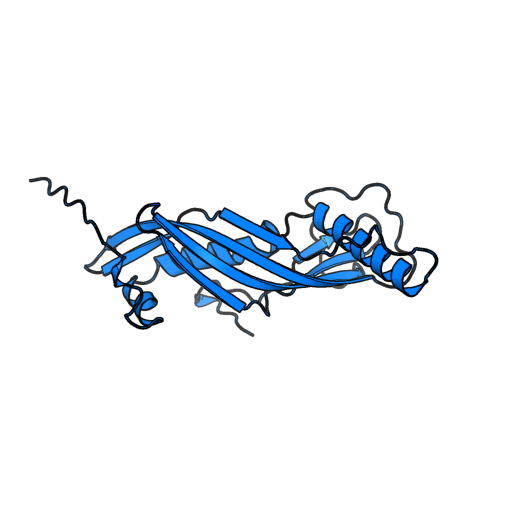89.94 162 MET A CA 1
ATOM 1306 C C . MET A 1 162 ? -0.133 -6.287 6.639 1.00 89.94 162 MET A C 1
ATOM 1308 O O . MET A 1 162 ? -0.823 -6.377 7.649 1.00 89.94 162 MET A O 1
ATOM 1312 N N . SER A 1 163 ? 1.179 -6.531 6.683 1.00 87.88 163 SER A N 1
ATOM 1313 C CA . SER A 1 163 ? 1.859 -6.907 7.931 1.00 87.88 163 SER A CA 1
ATOM 1314 C C . SER A 1 163 ? 1.762 -5.811 9.000 1.00 87.88 163 SER A C 1
ATOM 1316 O O . SER A 1 163 ? 1.537 -6.101 10.175 1.00 87.88 163 SER A O 1
ATOM 1318 N N . HIS A 1 164 ? 1.875 -4.547 8.591 1.00 88.31 164 HIS A N 1
ATOM 1319 C CA . HIS A 1 164 ? 1.814 -3.388 9.477 1.00 88.31 164 HIS A CA 1
ATOM 1320 C C . HIS A 1 164 ? 0.381 -3.113 9.950 1.00 88.31 164 HIS A C 1
ATOM 1322 O O . HIS A 1 164 ? 0.168 -2.784 11.117 1.00 88.31 164 HIS A O 1
ATOM 1328 N N . THR A 1 165 ? -0.610 -3.279 9.073 1.00 90.94 165 THR A N 1
ATOM 1329 C CA . THR A 1 165 ? -2.032 -3.066 9.389 1.00 90.94 165 THR A CA 1
ATOM 1330 C C . THR A 1 165 ? -2.587 -4.173 10.274 1.00 90.94 165 THR A C 1
ATOM 1332 O O . THR A 1 165 ? -3.248 -3.899 11.277 1.00 90.94 165 THR A O 1
ATOM 1335 N N . THR A 1 166 ? -2.202 -5.420 10.013 1.00 91.25 166 THR A N 1
ATOM 1336 C CA . THR A 1 166 ? -2.533 -6.552 10.880 1.00 91.25 166 THR A CA 1
ATOM 1337 C C . THR A 1 166 ? -1.922 -6.368 12.271 1.00 91.25 166 THR A C 1
ATOM 1339 O O . THR A 1 166 ? -2.607 -6.567 13.276 1.00 91.25 166 THR A O 1
ATOM 1342 N N . LEU A 1 167 ? -0.666 -5.918 12.355 1.00 89.69 167 LEU A N 1
ATOM 1343 C CA . LEU A 1 167 ? -0.033 -5.622 13.640 1.00 89.69 167 LEU A CA 1
ATOM 1344 C C . LEU A 1 167 ? -0.750 -4.487 14.384 1.00 89.69 167 LEU A C 1
ATOM 1346 O O . LEU A 1 167 ? -0.939 -4.566 15.598 1.00 89.69 167 LEU A O 1
ATOM 1350 N N . LEU A 1 168 ? -1.178 -3.441 13.673 1.00 89.31 168 LEU A N 1
ATOM 1351 C CA . LEU A 1 168 ? -1.949 -2.348 14.261 1.00 89.31 168 LEU A CA 1
ATOM 1352 C C . LEU A 1 168 ? -3.263 -2.852 14.869 1.00 89.31 168 LEU A C 1
ATOM 1354 O O . LEU A 1 168 ? -3.561 -2.523 16.021 1.00 89.31 168 LEU A O 1
ATOM 1358 N N . ARG A 1 169 ? -4.014 -3.681 14.135 1.00 91.12 169 ARG A N 1
ATOM 1359 C CA . ARG A 1 169 ? -5.221 -4.357 14.637 1.00 91.12 169 ARG A CA 1
ATOM 1360 C C . ARG A 1 169 ? -4.946 -5.109 15.935 1.00 91.12 169 ARG A C 1
ATOM 1362 O O . ARG A 1 169 ? -5.664 -4.920 16.921 1.00 91.12 169 ARG A O 1
ATOM 1369 N N . ASP A 1 170 ? -3.888 -5.913 15.953 1.00 89.25 170 ASP A N 1
ATOM 1370 C CA . ASP A 1 170 ? -3.526 -6.725 17.113 1.00 89.25 170 ASP A CA 1
ATOM 1371 C C . ASP A 1 170 ? -3.134 -5.872 18.323 1.00 89.25 170 ASP A C 1
ATOM 1373 O O . ASP A 1 170 ? -3.430 -6.236 19.464 1.00 89.25 170 ASP A O 1
ATOM 1377 N N . LEU A 1 171 ? -2.463 -4.740 18.099 1.00 89.00 171 LEU A N 1
ATOM 1378 C CA . LEU A 1 171 ? -2.035 -3.830 19.159 1.00 89.00 171 LEU A CA 1
ATOM 1379 C C . LEU A 1 171 ? -3.197 -3.016 19.727 1.00 89.00 171 LEU A C 1
ATOM 1381 O O . LEU A 1 171 ? -3.293 -2.889 20.949 1.00 89.00 171 LEU A O 1
ATOM 1385 N N . ILE A 1 172 ? -4.099 -2.506 18.884 1.00 88.75 172 ILE A N 1
ATOM 1386 C CA . ILE A 1 172 ? -5.254 -1.704 19.321 1.00 88.75 172 ILE A CA 1
ATOM 1387 C C . ILE A 1 172 ? -6.124 -2.492 20.306 1.00 88.75 172 ILE A C 1
ATOM 1389 O O . ILE A 1 172 ? -6.498 -1.969 21.355 1.00 88.75 172 ILE A O 1
ATOM 1393 N N . GLY A 1 173 ? -6.344 -3.784 20.049 1.00 87.88 173 GLY A N 1
ATOM 1394 C CA . GLY A 1 173 ? -7.115 -4.648 20.944 1.00 87.88 173 GLY A CA 1
ATOM 1395 C C . GLY A 1 173 ? -6.478 -4.906 22.318 1.00 87.88 173 GLY A C 1
ATOM 1396 O O . GLY A 1 173 ? -7.158 -5.398 23.221 1.00 87.88 173 GLY A O 1
ATOM 1397 N N . ARG A 1 174 ? -5.189 -4.616 22.523 1.00 89.00 174 ARG A N 1
ATOM 1398 C CA . ARG A 1 174 ? -4.499 -4.886 23.803 1.00 89.00 174 ARG A CA 1
ATOM 1399 C C . ARG A 1 174 ? -4.686 -3.781 24.832 1.00 89.00 174 ARG A C 1
ATOM 1401 O O . ARG A 1 174 ? -4.448 -4.011 26.017 1.00 89.00 174 ARG A O 1
ATOM 1408 N N . PHE A 1 175 ? -5.095 -2.591 24.404 1.00 88.94 175 PHE A N 1
ATOM 1409 C CA . PHE A 1 175 ? -5.175 -1.426 25.273 1.00 88.94 175 PHE A CA 1
ATOM 1410 C C . PHE A 1 175 ? -6.614 -0.906 25.371 1.00 88.94 175 PHE A C 1
ATOM 1412 O O . PHE A 1 175 ? -7.352 -0.943 24.387 1.00 88.94 175 PHE A O 1
ATOM 1419 N N . PRO A 1 176 ? -7.026 -0.390 26.543 1.00 89.88 176 PRO A N 1
ATOM 1420 C CA . PRO A 1 176 ? -8.317 0.271 26.681 1.00 89.88 176 PRO A CA 1
ATOM 1421 C C . PRO A 1 176 ? -8.458 1.444 25.708 1.00 89.88 176 PRO A C 1
ATOM 1423 O O . PRO A 1 176 ? -7.541 2.259 25.584 1.00 89.88 176 PRO A O 1
ATOM 1426 N N . LEU A 1 177 ? -9.634 1.578 25.092 1.00 85.62 177 LEU A N 1
ATOM 1427 C CA . LEU A 1 177 ? -9.953 2.593 24.085 1.00 85.62 177 LEU A CA 1
ATOM 1428 C C . LEU A 1 177 ? -9.643 4.018 24.571 1.00 85.62 177 LEU A C 1
ATOM 1430 O O . LEU A 1 177 ? -9.105 4.834 23.826 1.00 85.62 177 LEU A O 1
ATOM 1434 N N . LYS A 1 178 ? -9.883 4.301 25.858 1.00 82.56 178 LYS A N 1
ATOM 1435 C CA . LYS A 1 178 ? -9.583 5.606 26.472 1.00 82.56 178 LYS A CA 1
ATOM 1436 C C . LYS A 1 178 ? -8.118 6.037 26.349 1.00 82.56 178 LYS A C 1
ATOM 1438 O O . LYS A 1 178 ? -7.838 7.227 26.404 1.00 82.56 178 LYS A O 1
ATOM 1443 N N . LYS A 1 179 ? -7.178 5.098 26.180 1.00 82.69 179 LYS A N 1
ATOM 1444 C CA . LYS A 1 179 ? -5.757 5.419 25.974 1.00 82.69 179 LYS A CA 1
ATOM 1445 C C . LYS A 1 179 ? -5.477 5.991 24.583 1.00 82.69 179 LYS A C 1
ATOM 1447 O O . LYS A 1 179 ? -4.477 6.679 24.425 1.00 82.69 179 LYS A O 1
ATOM 1452 N N . PHE A 1 180 ? -6.347 5.727 23.608 1.00 73.75 180 PHE A N 1
ATOM 1453 C CA . PHE A 1 180 ? -6.233 6.243 22.243 1.00 73.75 180 PHE A CA 1
ATOM 1454 C C . PHE A 1 180 ? -7.030 7.540 22.045 1.00 73.75 180 PHE A C 1
ATOM 1456 O O . PHE A 1 180 ? -6.563 8.439 21.355 1.00 73.75 180 PHE A O 1
ATOM 1463 N N . LEU A 1 181 ? -8.195 7.671 22.695 1.00 62.91 181 LEU A N 1
ATOM 1464 C CA . LEU A 1 181 ? -9.083 8.844 22.579 1.00 62.91 181 LEU A CA 1
ATOM 1465 C C . LEU A 1 181 ? -8.454 10.155 23.095 1.00 62.91 181 LEU A C 1
ATOM 1467 O O . LEU A 1 181 ? -8.855 11.241 22.697 1.00 62.91 181 LEU A O 1
ATOM 1471 N N . LEU A 1 182 ? -7.434 10.074 23.951 1.00 48.19 182 LEU A N 1
ATOM 1472 C CA . LEU A 1 182 ? -6.741 11.244 24.506 1.00 48.19 182 LEU A CA 1
ATOM 1473 C C . LEU A 1 182 ? -5.745 11.907 23.534 1.00 48.19 182 LEU A C 1
ATOM 1475 O O . LEU A 1 182 ? -5.034 12.827 23.932 1.00 48.19 182 LEU A O 1
ATOM 1479 N N . LEU A 1 183 ? -5.665 11.444 22.282 1.00 46.00 183 LEU A N 1
ATOM 1480 C CA . LEU A 1 183 ? -4.721 11.961 21.285 1.00 46.00 183 LEU A CA 1
ATOM 1481 C C . LEU A 1 183 ? -5.308 13.042 20.357 1.00 46.00 183 LEU A C 1
ATOM 1483 O O . LEU A 1 183 ? -4.541 13.631 19.602 1.00 46.00 183 LEU A O 1
ATOM 1487 N N . TYR A 1 184 ? -6.611 13.356 20.440 1.00 41.12 184 TYR A N 1
ATOM 1488 C CA . TYR A 1 184 ? -7.236 14.448 19.674 1.00 41.12 184 TYR A CA 1
ATOM 1489 C C . TYR A 1 184 ? -8.219 15.268 20.535 1.00 41.12 184 TYR A C 1
ATOM 1491 O O . TYR A 1 184 ? -8.964 14.676 21.320 1.00 41.12 184 TYR A O 1
ATOM 1499 N N . PRO A 1 185 ? -8.201 16.616 20.441 1.00 36.12 185 PRO A N 1
ATOM 1500 C CA . PRO A 1 185 ? -9.008 17.507 21.272 1.00 36.12 185 PRO A CA 1
ATOM 1501 C C . PRO A 1 185 ? -10.511 17.375 20.985 1.00 36.12 185 PRO A C 1
ATOM 1503 O O . PRO A 1 185 ? -10.934 16.962 19.912 1.00 36.12 185 PRO A O 1
ATOM 1506 N N . GLU A 1 186 ? -11.302 17.740 21.990 1.00 39.81 186 GLU A N 1
ATOM 1507 C CA . GLU A 1 186 ? -12.682 17.329 22.281 1.00 39.81 186 GLU A CA 1
ATOM 1508 C C . GLU A 1 186 ? -13.778 17.674 21.242 1.00 39.81 186 GLU A C 1
ATOM 1510 O O . GLU A 1 186 ? -14.954 17.408 21.488 1.00 39.81 186 GLU A O 1
ATOM 1515 N N . GLU A 1 187 ? -13.448 18.238 20.078 1.00 38.88 187 GLU A N 1
ATOM 1516 C CA . GLU A 1 187 ? -14.442 18.847 19.178 1.00 38.88 187 GLU A CA 1
ATOM 1517 C C . GLU A 1 187 ? -15.127 17.861 18.204 1.00 38.88 187 GLU A C 1
ATOM 1519 O O . GLU A 1 187 ? -16.259 18.112 17.787 1.00 38.88 187 GLU A O 1
ATOM 1524 N N . GLU A 1 188 ? -14.539 16.692 17.912 1.00 41.62 188 GLU A N 1
ATOM 1525 C CA . GLU A 1 188 ? -15.135 15.696 16.991 1.00 41.62 188 GLU A CA 1
ATOM 1526 C C . GLU A 1 188 ? -15.908 14.552 17.681 1.00 41.62 188 GLU A C 1
ATOM 1528 O O . GLU A 1 188 ? -16.604 13.774 17.024 1.00 41.62 188 GLU A O 1
ATOM 1533 N N . TYR A 1 189 ? -15.880 14.463 19.015 1.00 47.16 189 TYR A N 1
ATOM 1534 C CA . TYR A 1 189 ? -16.564 13.385 19.753 1.00 47.16 189 TYR A CA 1
ATOM 1535 C C . TYR A 1 189 ? -18.077 13.578 19.906 1.00 47.16 189 TYR A C 1
ATOM 1537 O O . TYR A 1 189 ? -18.768 12.680 20.389 1.00 47.16 189 TYR A O 1
ATOM 1545 N N . SER A 1 190 ? -18.615 14.714 19.461 1.00 45.25 190 SER A N 1
ATOM 1546 C CA . SER A 1 190 ? -20.041 15.051 19.564 1.00 45.25 190 SER A CA 1
ATOM 1547 C C . SER A 1 190 ? -20.968 14.090 18.799 1.00 45.25 190 SER A C 1
ATOM 1549 O O . SER A 1 190 ? -22.147 13.991 19.136 1.00 45.25 190 SER A O 1
ATOM 1551 N N . ASN A 1 191 ? -20.436 13.324 17.837 1.00 44.50 191 ASN A N 1
ATOM 1552 C CA . ASN A 1 191 ? -21.193 12.361 17.029 1.00 44.50 191 ASN A CA 1
ATOM 1553 C C . ASN A 1 191 ? -20.926 10.881 17.364 1.00 44.50 191 ASN A C 1
ATOM 1555 O O . ASN A 1 191 ? -21.543 9.997 16.757 1.00 44.50 191 ASN A O 1
ATOM 1559 N N . ILE A 1 192 ? -20.060 10.567 18.336 1.00 43.94 192 ILE A N 1
ATOM 1560 C CA . ILE A 1 192 ? -19.880 9.177 18.782 1.00 43.94 192 ILE A CA 1
ATOM 1561 C C . ILE A 1 192 ? -20.969 8.841 19.805 1.00 43.94 192 ILE A C 1
ATOM 1563 O O . ILE A 1 192 ? -20.765 8.874 21.017 1.00 43.94 192 ILE A O 1
ATOM 1567 N N . GLN A 1 193 ? -22.161 8.512 19.308 1.00 39.72 193 GLN A N 1
ATOM 1568 C CA . GLN A 1 193 ? -23.205 7.911 20.133 1.00 39.72 193 GLN A CA 1
ATOM 1569 C C . GLN A 1 193 ? -22.856 6.443 20.399 1.00 39.72 193 GLN A C 1
ATOM 1571 O O . GLN A 1 193 ? -22.996 5.577 19.533 1.00 39.72 193 GLN A O 1
ATOM 1576 N N . PHE A 1 194 ? -22.395 6.157 21.616 1.00 43.19 194 PHE A N 1
ATOM 1577 C CA . PHE A 1 194 ? -22.306 4.794 22.127 1.00 43.19 194 PHE A CA 1
ATOM 1578 C C . PHE A 1 194 ? -23.717 4.317 22.491 1.00 43.19 194 PHE A C 1
ATOM 1580 O O . PHE A 1 194 ? -24.233 4.638 23.559 1.00 43.19 194 PHE A O 1
ATOM 1587 N N . SER A 1 195 ? -24.368 3.568 21.600 1.00 36.66 195 SER A N 1
ATOM 1588 C CA . SER A 1 195 ? -25.564 2.807 21.959 1.00 36.66 195 SER A CA 1
ATOM 1589 C C . SER A 1 195 ? -25.141 1.460 22.545 1.00 36.66 195 SER A C 1
ATOM 1591 O O . SER A 1 195 ? -24.647 0.576 21.847 1.00 36.66 195 SER A O 1
ATOM 1593 N N . PHE A 1 196 ? -25.310 1.317 23.857 1.00 37.84 196 PHE A N 1
ATOM 1594 C CA . PHE A 1 196 ? -25.168 0.042 24.549 1.00 37.84 196 PHE A CA 1
ATOM 1595 C C . PHE A 1 196 ? -26.512 -0.683 24.467 1.00 37.84 196 PHE A C 1
ATOM 1597 O O . PHE A 1 196 ? -27.504 -0.214 25.022 1.00 37.84 196 PHE A O 1
ATOM 1604 N N . SER A 1 197 ? -26.577 -1.810 23.757 1.00 32.16 197 SER A N 1
ATOM 1605 C CA . SER A 1 197 ? -27.720 -2.712 23.892 1.00 32.16 197 SER A CA 1
ATOM 1606 C C . SER A 1 197 ? -27.534 -3.519 25.176 1.00 32.16 197 SER A C 1
ATOM 1608 O O . SER A 1 197 ? -26.887 -4.567 25.173 1.00 32.16 197 SER A O 1
ATOM 1610 N N . GLU A 1 198 ? -28.065 -3.021 26.287 1.00 36.31 198 GLU A N 1
ATOM 1611 C CA . GLU A 1 198 ? -28.268 -3.851 27.469 1.00 36.31 198 GLU A CA 1
ATOM 1612 C C . GLU A 1 198 ? -29.354 -4.884 27.151 1.00 36.31 198 GLU A C 1
ATOM 1614 O O . GLU A 1 198 ? -30.543 -4.589 27.209 1.00 36.31 198 GLU A O 1
ATOM 1619 N N . ASN A 1 199 ? -28.956 -6.112 26.825 1.00 35.28 199 ASN A N 1
ATOM 1620 C CA . ASN A 1 199 ? -29.802 -7.261 27.122 1.00 35.28 199 ASN A CA 1
ATOM 1621 C C . ASN A 1 199 ? -29.392 -7.761 28.506 1.00 35.28 199 ASN A C 1
ATOM 1623 O O . ASN A 1 199 ? -28.599 -8.691 28.645 1.00 35.28 199 ASN A O 1
ATOM 1627 N N . THR A 1 200 ? -29.912 -7.100 29.537 1.00 33.09 200 THR A N 1
ATOM 1628 C CA . THR A 1 200 ? -29.971 -7.649 30.889 1.00 33.09 200 THR A CA 1
ATOM 1629 C C . THR A 1 200 ? -30.870 -8.883 30.833 1.00 33.09 200 THR A C 1
ATOM 1631 O O . THR A 1 200 ? -32.093 -8.781 30.762 1.00 33.09 200 THR A O 1
ATOM 1634 N N . VAL A 1 201 ? -30.263 -10.068 30.807 1.00 34.59 201 VAL A N 1
ATOM 1635 C CA . VAL A 1 201 ? -30.977 -11.311 31.106 1.00 34.59 201 VAL A CA 1
ATOM 1636 C C . VAL A 1 201 ? -31.099 -11.376 32.627 1.00 34.59 201 VAL A C 1
ATOM 1638 O O . VAL A 1 201 ? -30.086 -11.495 33.318 1.00 34.59 201 VAL A O 1
ATOM 1641 N N . LEU A 1 202 ? -32.328 -11.205 33.121 1.00 33.56 202 LEU A N 1
ATOM 1642 C CA . LEU A 1 202 ? -32.740 -11.581 34.478 1.00 33.56 202 LEU A CA 1
ATOM 1643 C C . LEU A 1 202 ? -32.744 -13.105 34.632 1.00 33.56 202 LEU A C 1
ATOM 1645 O O . LEU A 1 202 ? -33.162 -13.785 33.665 1.00 33.56 202 LEU A O 1
#

pLDDT: mean 82.73, std 16.17, range [32.16, 96.56]

Mean predicted aligned error: 9.07 Å